Protein AF-A0A2N5FPM3-F1 (afdb_monomer_lite)

Radius of gyration: 22.74 Å; chains: 1; bounding box: 46×31×77 Å

pLDDT: mean 90.08, std 11.07, range [39.19, 97.62]

Secondary structure (DSSP, 8-state):
--------EEEEEEEEEHHHHHHHHHHSTT--HHHHHHHHHHHHHHS--PPP-PPPPSS-HHHHHHHTPEEEEEEEEEHHHHHHHHHH-TTS-HHHHHHHHHHHHHHHH-TT---GGG-HHHHHHHHS--HHHHHHHHHHHHHTSSSSPPHHHHHHH--TTSPPHHHHHHHHSSHHHHHHHHHHHHTT---

Foldseek 3Di:
DPPPPPQDWDKDKAKFFPVVVVVLPVQVPPDFLQRLLLQLVVLCVVPPDDQDDQDQFQFPNVVCCVRRVIDIDIGIYGPVSVVVQCVVCVPDDPNSSSNNSNQSSSCVRPVPDDDLVRPPVSRCVHGNDDPVLLLVLLVQLVVQDPDQGDLVSSVVRGDPRGGHQVSVCVVQVHPVSSSVVSVCVVVVPDD

Structure (mmCIF, N/CA/C/O backbone):
data_AF-A0A2N5FPM3-F1
#
_entry.id   AF-A0A2N5FPM3-F1
#
loop_
_atom_site.group_PDB
_atom_site.id
_atom_site.type_symbol
_atom_site.label_atom_id
_atom_site.label_alt_id
_atom_site.label_comp_id
_atom_site.label_asym_id
_atom_site.label_entity_id
_atom_site.label_seq_id
_atom_site.pdbx_PDB_ins_code
_atom_site.Cartn_x
_atom_site.Cartn_y
_atom_site.Cartn_z
_atom_site.occupancy
_atom_site.B_iso_or_equiv
_atom_site.auth_seq_id
_atom_site.auth_comp_id
_atom_site.auth_asym_id
_atom_site.auth_atom_id
_atom_site.pdbx_PDB_model_num
ATOM 1 N N . MET A 1 1 ? -18.487 -18.066 44.580 1.00 39.19 1 MET A N 1
ATOM 2 C CA . MET A 1 1 ? -17.670 -16.907 44.158 1.00 39.19 1 MET A CA 1
ATOM 3 C C . MET A 1 1 ? -17.345 -17.064 42.677 1.00 39.19 1 MET A C 1
ATOM 5 O O . MET A 1 1 ? -16.417 -17.785 42.336 1.00 39.19 1 MET A O 1
ATOM 9 N N . ARG A 1 2 ? -18.158 -16.485 41.785 1.00 40.69 2 ARG A N 1
ATOM 10 C CA . ARG A 1 2 ? -17.790 -16.370 40.367 1.00 40.69 2 ARG A CA 1
ATOM 11 C C . ARG A 1 2 ? -16.791 -15.221 40.299 1.00 40.69 2 ARG A C 1
ATOM 13 O O . ARG A 1 2 ? -17.125 -14.120 40.714 1.00 40.69 2 ARG A O 1
ATOM 20 N N . ARG A 1 3 ? -15.546 -15.496 39.908 1.00 42.22 3 ARG A N 1
ATOM 21 C CA . ARG A 1 3 ? -14.622 -14.416 39.558 1.00 42.22 3 ARG A CA 1
ATOM 22 C C . ARG A 1 3 ? -15.195 -13.802 38.293 1.00 42.22 3 ARG A C 1
ATOM 24 O O . ARG A 1 3 ? -15.256 -14.490 37.278 1.00 42.22 3 ARG A O 1
ATOM 31 N N . ASP A 1 4 ? -15.645 -12.559 38.382 1.00 45.31 4 ASP A N 1
ATOM 32 C CA . ASP A 1 4 ? -15.836 -11.729 37.207 1.00 45.31 4 ASP A CA 1
ATOM 33 C C . ASP A 1 4 ? -14.499 -11.748 36.470 1.00 45.31 4 ASP A C 1
ATOM 35 O O . ASP A 1 4 ? -13.503 -11.190 36.943 1.00 45.31 4 ASP A O 1
ATOM 39 N N . ILE A 1 5 ? -14.441 -12.483 35.358 1.00 50.22 5 ILE A N 1
ATOM 40 C CA . ILE A 1 5 ? -13.388 -12.301 34.371 1.00 50.22 5 ILE A CA 1
ATOM 41 C C . ILE A 1 5 ? -13.627 -10.875 33.902 1.00 50.22 5 ILE A C 1
ATOM 43 O O . ILE A 1 5 ? -14.490 -10.617 33.067 1.00 50.22 5 ILE A O 1
ATOM 47 N N . LYS A 1 6 ? -12.959 -9.922 34.563 1.00 48.66 6 LYS A N 1
ATOM 48 C CA . LYS A 1 6 ? -12.910 -8.534 34.127 1.00 48.66 6 LYS A CA 1
ATOM 49 C C . LYS A 1 6 ? -12.653 -8.590 32.629 1.00 48.66 6 LYS A C 1
ATOM 51 O O . LYS A 1 6 ? -11.789 -9.354 32.208 1.00 48.66 6 LYS A O 1
ATOM 56 N N . ASN A 1 7 ? -13.392 -7.811 31.850 1.00 59.38 7 ASN A N 1
ATOM 57 C CA . ASN A 1 7 ? -13.031 -7.513 30.471 1.00 59.38 7 ASN A CA 1
ATOM 58 C C . ASN A 1 7 ? -11.606 -6.948 30.490 1.00 59.38 7 ASN A C 1
ATOM 60 O O . ASN A 1 7 ? -11.410 -5.751 30.697 1.00 59.38 7 ASN A O 1
ATOM 64 N N . VAL A 1 8 ? -10.604 -7.824 30.397 1.00 81.19 8 VAL A N 1
ATOM 65 C CA . VAL A 1 8 ? -9.203 -7.434 30.402 1.00 81.19 8 VAL A CA 1
ATOM 66 C C . VAL A 1 8 ? -8.978 -6.803 29.043 1.00 81.19 8 VAL A C 1
ATOM 68 O O . VAL A 1 8 ? -9.026 -7.465 28.005 1.00 81.19 8 VAL A O 1
ATOM 71 N N . SER A 1 9 ? -8.816 -5.486 29.054 1.00 82.69 9 SER A N 1
ATOM 72 C CA . SER A 1 9 ? -8.395 -4.738 27.885 1.00 82.69 9 SER A CA 1
ATOM 73 C C . SER A 1 9 ? -6.879 -4.667 27.859 1.00 82.69 9 SER A C 1
ATOM 75 O O . SER A 1 9 ? -6.265 -4.361 28.883 1.00 82.69 9 SER A O 1
ATOM 77 N N . LEU A 1 10 ? -6.292 -4.885 26.692 1.00 90.06 10 LEU A N 1
ATOM 78 C CA . LEU A 1 10 ? -4.873 -4.703 26.458 1.00 90.06 10 LEU A CA 1
ATOM 79 C C . LEU A 1 10 ? -4.646 -3.433 25.639 1.00 90.06 10 LEU A C 1
ATOM 81 O O . LEU A 1 10 ? -5.443 -3.092 24.763 1.00 90.06 10 LEU A O 1
ATOM 85 N N . GLN A 1 11 ? -3.567 -2.721 25.951 1.00 92.44 11 GLN A N 1
ATOM 86 C CA . GLN A 1 11 ? -3.164 -1.537 25.207 1.00 92.44 11 GLN A CA 1
ATOM 87 C C . GLN A 1 11 ? -2.327 -1.970 24.004 1.00 92.44 11 GLN A C 1
ATOM 89 O O . GLN A 1 11 ? -1.266 -2.567 24.169 1.00 92.44 11 GLN A O 1
ATOM 94 N N . GLN A 1 12 ? -2.816 -1.680 22.805 1.00 92.94 12 GLN A N 1
ATOM 95 C CA . GLN A 1 12 ? -2.172 -2.022 21.543 1.00 92.94 12 GLN A CA 1
ATOM 96 C C . GLN A 1 12 ? -1.543 -0.777 20.914 1.00 92.94 12 GLN A C 1
ATOM 98 O O . GLN A 1 12 ? -2.196 0.274 20.885 1.00 92.94 12 GLN A O 1
ATOM 103 N N . PRO A 1 13 ? -0.293 -0.855 20.422 1.00 94.50 13 PRO A N 1
ATOM 104 C CA . PRO A 1 13 ? 0.289 0.215 19.628 1.00 94.50 13 PRO A CA 1
ATOM 105 C C . PRO A 1 13 ? -0.452 0.339 18.291 1.00 94.50 13 PRO A C 1
ATOM 107 O O . PRO A 1 13 ? -0.893 -0.654 17.718 1.00 94.50 13 PRO A O 1
ATOM 110 N N . LEU A 1 14 ? -0.570 1.566 17.791 1.00 93.94 14 LEU A N 1
ATOM 111 C CA . LEU A 1 14 ? -1.189 1.863 16.505 1.00 93.94 14 LEU A CA 1
ATOM 112 C C . LEU A 1 14 ? -0.373 2.908 15.749 1.00 93.94 14 LEU A C 1
ATOM 114 O O . LEU A 1 14 ? -0.124 4.007 16.251 1.00 93.94 14 LEU A O 1
ATOM 118 N N . ASN A 1 15 ? -0.016 2.561 14.519 1.00 94.19 15 ASN A N 1
ATOM 119 C CA . ASN A 1 15 ? 0.598 3.425 13.526 1.00 94.19 15 ASN A CA 1
ATOM 120 C C . ASN A 1 15 ? -0.461 3.764 12.479 1.00 94.19 15 ASN A C 1
ATOM 122 O O . ASN A 1 15 ? -0.872 2.906 11.700 1.00 94.19 15 ASN A O 1
ATOM 126 N N . ILE A 1 16 ? -0.906 5.015 12.466 1.00 93.06 16 ILE A N 1
ATOM 127 C CA . ILE A 1 16 ? -2.006 5.477 11.614 1.00 93.06 16 ILE A CA 1
ATOM 128 C C . ILE A 1 16 ? -1.580 6.749 10.871 1.00 93.06 16 ILE A C 1
ATOM 130 O O . ILE A 1 16 ? -0.941 7.602 11.490 1.00 93.06 16 ILE A O 1
ATOM 134 N N . PRO A 1 17 ? -1.887 6.932 9.572 1.00 94.06 17 PRO A N 1
ATOM 135 C CA . PRO A 1 17 ? -1.638 8.211 8.908 1.00 94.06 17 PRO A CA 1
ATOM 136 C C . PRO A 1 17 ? -2.286 9.367 9.686 1.00 94.06 17 PRO A C 1
ATOM 138 O O . PRO A 1 17 ? -3.458 9.277 10.048 1.00 94.06 17 PRO A O 1
ATOM 141 N N . ILE A 1 18 ? -1.541 10.448 9.957 1.00 94.38 18 ILE A N 1
ATOM 142 C CA . ILE A 1 18 ? -2.026 11.592 10.760 1.00 94.38 18 ILE A CA 1
ATOM 143 C C . ILE A 1 18 ? -3.336 12.138 10.187 1.00 94.38 18 ILE A C 1
ATOM 145 O O . ILE A 1 18 ? -4.310 12.301 10.918 1.00 94.38 18 ILE A O 1
ATOM 149 N N . SER A 1 19 ? -3.370 12.358 8.876 1.00 93.00 19 SER A N 1
ATOM 150 C CA . SER A 1 19 ? -4.541 12.846 8.151 1.00 93.00 19 SER A CA 1
ATOM 151 C C . SER A 1 19 ? -5.738 11.897 8.280 1.00 93.00 19 SER A C 1
ATOM 153 O O . SER A 1 19 ? -6.857 12.354 8.496 1.00 93.00 19 SER A O 1
ATOM 155 N N . PHE A 1 20 ? -5.518 10.578 8.273 1.00 95.12 20 PHE A N 1
ATOM 156 C CA . PHE A 1 20 ? -6.596 9.611 8.494 1.00 95.12 20 PHE A CA 1
ATOM 157 C C . PHE A 1 20 ? -7.094 9.659 9.940 1.00 95.12 20 PHE A C 1
ATOM 159 O O . PHE A 1 20 ? -8.296 9.637 10.189 1.00 95.12 20 PHE A O 1
ATOM 166 N N . TYR A 1 21 ? -6.183 9.775 10.907 1.00 94.25 21 TYR A N 1
ATOM 167 C CA . TYR A 1 21 ? -6.539 9.890 12.317 1.00 94.25 21 TYR A CA 1
ATOM 168 C C . TYR A 1 21 ? -7.366 11.148 12.619 1.00 94.25 21 TYR A C 1
ATOM 170 O O . TYR A 1 21 ? -8.267 11.114 13.461 1.00 94.25 21 TYR A O 1
ATOM 178 N N . GLU A 1 22 ? -7.084 12.255 11.934 1.00 92.62 22 GLU A N 1
ATOM 179 C CA . GLU A 1 22 ? -7.862 13.489 12.029 1.00 92.62 22 GLU A CA 1
ATOM 180 C C . GLU A 1 22 ? -9.277 13.322 11.468 1.00 92.62 22 GLU A C 1
ATOM 182 O O . GLU A 1 22 ? -10.233 13.717 12.136 1.00 92.62 22 GLU A O 1
ATOM 187 N N . GLU A 1 23 ? -9.434 12.681 10.307 1.00 93.50 23 GLU A N 1
ATOM 188 C CA . GLU A 1 23 ? -10.756 12.348 9.755 1.00 93.50 23 GLU A CA 1
ATOM 189 C C . GLU A 1 23 ? -11.527 11.385 10.669 1.00 93.50 23 GLU A C 1
ATOM 191 O O . GLU A 1 23 ? -12.680 11.634 11.027 1.00 93.50 23 GLU A O 1
ATOM 196 N N . LEU A 1 24 ? -10.860 10.340 11.165 1.00 92.81 24 LEU A N 1
ATOM 197 C CA . LEU A 1 24 ? -11.433 9.385 12.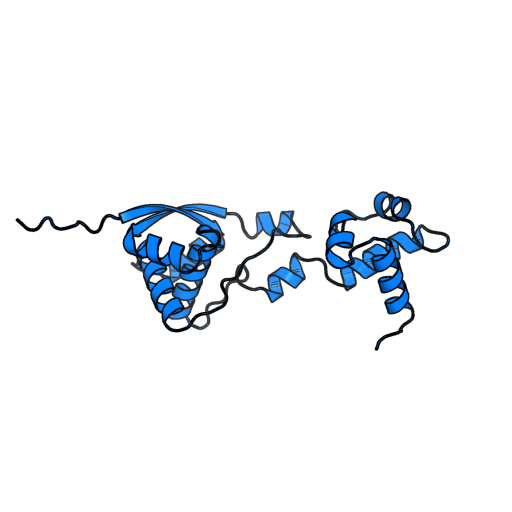112 1.00 92.81 24 LEU A CA 1
ATOM 198 C C . LEU A 1 24 ? -11.936 10.079 13.386 1.00 92.81 24 LEU A C 1
ATOM 200 O O . LEU A 1 24 ? -12.998 9.733 13.901 1.00 92.81 24 LEU A O 1
ATOM 204 N N . LYS A 1 25 ? -11.207 11.075 13.909 1.00 90.69 25 LYS A N 1
ATOM 205 C CA . LYS A 1 25 ? -11.649 11.869 15.068 1.00 90.69 25 LYS A CA 1
ATOM 206 C C . LYS A 1 25 ? -12.933 12.650 14.800 1.00 90.69 25 LYS A C 1
ATOM 208 O O . LYS A 1 25 ? -13.730 12.785 15.725 1.00 90.69 25 LYS A O 1
ATOM 213 N N . LYS A 1 26 ? -13.119 13.165 13.582 1.00 90.75 26 LYS A N 1
ATOM 214 C CA . LYS A 1 26 ? -14.329 13.907 13.196 1.00 90.75 26 LYS A CA 1
ATOM 215 C C . LYS A 1 26 ? -15.535 12.972 13.116 1.00 90.75 26 LYS A C 1
ATOM 217 O O . LYS A 1 26 ? -16.593 13.311 13.635 1.00 90.75 26 LYS A O 1
ATOM 222 N N . LEU A 1 27 ? -15.355 11.788 12.527 1.00 88.69 27 LEU A N 1
ATOM 223 C CA . LEU A 1 27 ? -16.442 10.836 12.282 1.00 88.69 27 LEU A CA 1
ATOM 224 C C . LEU A 1 27 ? -16.848 10.040 13.523 1.00 88.69 27 LEU A C 1
ATOM 226 O O . LEU A 1 27 ? -18.034 9.851 13.772 1.00 88.69 27 LEU A O 1
ATOM 230 N N . LYS A 1 28 ? -15.890 9.592 14.344 1.00 81.81 28 LYS A N 1
ATOM 231 C CA . LYS A 1 28 ? -16.186 8.641 15.430 1.00 81.81 28 LYS A CA 1
ATOM 232 C C . LYS A 1 28 ? -17.014 9.212 16.588 1.00 81.81 28 LYS A C 1
ATOM 234 O O . LYS A 1 28 ? -17.435 8.456 17.464 1.00 81.81 28 LYS A O 1
ATOM 239 N N . GLY A 1 29 ? -17.178 10.533 16.664 1.00 78.31 29 GLY A N 1
ATOM 240 C CA . GLY A 1 29 ? -17.857 11.197 17.774 1.00 78.31 29 GLY A CA 1
ATOM 241 C C . GLY A 1 29 ? -17.262 10.819 19.140 1.00 78.31 29 GLY A C 1
ATOM 242 O O . GLY A 1 29 ? -16.083 11.054 19.405 1.00 78.31 29 GLY A O 1
ATOM 243 N N . LYS A 1 30 ? -18.090 10.234 20.020 1.00 73.56 30 LYS A N 1
ATOM 244 C CA . LYS A 1 30 ? -17.710 9.837 21.393 1.00 73.56 30 LYS A CA 1
ATOM 245 C C . LYS A 1 30 ? -17.071 8.444 21.495 1.00 73.56 30 LYS A C 1
ATOM 247 O O . LYS A 1 30 ? -16.632 8.076 22.585 1.00 73.56 30 LYS A O 1
ATOM 252 N N . ASN A 1 31 ? -17.000 7.678 20.406 1.00 83.62 31 ASN A N 1
ATOM 253 C CA . ASN A 1 31 ? -16.465 6.320 20.443 1.00 83.62 31 ASN A CA 1
ATOM 254 C C . ASN A 1 31 ? -14.941 6.307 20.649 1.00 83.62 31 ASN A C 1
ATOM 256 O O . ASN A 1 31 ? -14.181 7.128 20.115 1.00 83.62 31 ASN A O 1
ATOM 260 N N . THR A 1 32 ? -14.471 5.343 21.444 1.00 92.50 32 THR A N 1
ATOM 261 C CA . THR A 1 32 ? -13.035 5.084 21.604 1.00 92.50 32 THR A CA 1
ATOM 262 C C . THR A 1 32 ? -12.490 4.385 20.357 1.00 92.50 32 THR A C 1
ATOM 264 O O . THR A 1 32 ? -13.241 3.787 19.592 1.00 92.50 32 THR A O 1
ATOM 267 N N . LEU A 1 33 ? -11.170 4.440 20.144 1.00 93.56 33 LEU A N 1
ATOM 268 C CA . LEU A 1 33 ? -10.545 3.709 19.032 1.00 93.56 33 LEU A CA 1
ATOM 269 C C . LEU A 1 33 ? -10.792 2.198 19.138 1.00 93.56 33 LEU A C 1
ATOM 271 O O . LEU A 1 33 ? -11.113 1.573 18.141 1.00 93.56 33 LEU A O 1
ATOM 275 N N . GLY A 1 34 ? -10.712 1.627 20.343 1.00 94.88 34 GLY A N 1
ATOM 276 C CA . GLY A 1 34 ? -10.993 0.206 20.548 1.00 94.88 34 GLY A CA 1
ATOM 277 C C . GLY A 1 34 ? -12.431 -0.182 20.219 1.00 94.88 34 GLY A C 1
ATOM 278 O O . GLY A 1 34 ? -12.641 -1.217 19.598 1.00 94.88 34 GLY A O 1
ATOM 279 N N . ALA A 1 35 ? -13.410 0.657 20.573 1.00 94.00 35 ALA A N 1
ATOM 280 C CA . ALA A 1 35 ? -14.803 0.427 20.193 1.00 94.00 35 ALA A CA 1
ATOM 281 C C . ALA A 1 35 ? -14.983 0.479 18.667 1.00 94.00 35 ALA A C 1
ATOM 283 O O . ALA A 1 35 ? -15.560 -0.438 18.096 1.00 94.00 35 ALA A O 1
ATOM 284 N N . ALA A 1 36 ? -14.401 1.486 18.007 1.00 95.50 36 ALA A N 1
ATOM 285 C CA . ALA A 1 36 ? -14.434 1.614 16.550 1.00 95.50 36 ALA A CA 1
ATOM 286 C C . ALA A 1 36 ? -13.804 0.405 15.833 1.00 95.50 36 ALA A C 1
ATOM 288 O O . ALA A 1 36 ? -14.349 -0.074 14.845 1.00 95.50 36 ALA A O 1
ATOM 289 N N . VAL A 1 37 ? -12.692 -0.135 16.349 1.00 96.56 37 VAL A N 1
ATOM 290 C CA . VAL A 1 37 ? -12.080 -1.366 15.817 1.00 96.56 37 VAL A CA 1
ATOM 291 C C . VAL A 1 37 ? -13.027 -2.557 15.940 1.00 96.56 37 VAL A C 1
ATOM 293 O O . VAL A 1 37 ? -13.179 -3.311 14.984 1.00 96.56 37 VAL A O 1
ATOM 296 N N . VAL A 1 38 ? -13.665 -2.739 17.100 1.00 96.31 38 VAL A N 1
ATOM 297 C CA . VAL A 1 38 ? -14.600 -3.853 17.326 1.00 96.31 38 VAL A CA 1
ATOM 298 C C . VAL A 1 38 ? -15.824 -3.734 16.419 1.00 96.31 38 VAL A C 1
ATOM 300 O O . VAL A 1 38 ? -16.257 -4.727 15.844 1.00 96.31 38 VAL A O 1
ATOM 303 N N . GLU A 1 39 ? -16.362 -2.530 16.236 1.00 95.69 39 GLU A N 1
ATOM 304 C CA . GLU A 1 39 ? -17.448 -2.300 15.281 1.00 95.69 39 GLU A CA 1
ATOM 305 C C . GLU A 1 39 ? -17.004 -2.599 13.841 1.00 95.69 39 GLU A C 1
ATOM 307 O O . GLU A 1 39 ? -17.699 -3.320 13.126 1.00 95.69 39 GLU A O 1
ATOM 312 N N . GLY A 1 40 ? -15.811 -2.145 13.444 1.00 96.62 40 GLY A N 1
ATOM 313 C CA . GLY A 1 40 ? -15.189 -2.497 12.165 1.00 96.62 40 GLY A CA 1
ATOM 314 C C . GLY A 1 40 ? -15.053 -4.008 11.959 1.00 96.62 40 GLY A C 1
ATOM 315 O O . GLY A 1 40 ? -15.363 -4.521 10.885 1.00 96.62 40 GLY A O 1
ATOM 316 N N . LEU A 1 41 ? -14.654 -4.743 13.001 1.00 97.44 41 LEU A N 1
ATOM 317 C CA . LEU A 1 41 ? -14.557 -6.204 12.984 1.00 97.44 41 LEU A CA 1
ATOM 318 C C . LEU A 1 41 ? -15.922 -6.868 12.767 1.00 97.44 41 LEU A C 1
ATOM 320 O O . LEU A 1 41 ? -16.044 -7.784 11.955 1.00 97.44 41 LEU A O 1
ATOM 324 N N . LEU A 1 42 ? -16.960 -6.409 13.468 1.00 96.62 42 LEU A N 1
ATOM 325 C CA . LEU A 1 42 ? -18.320 -6.931 13.304 1.00 96.62 42 LEU A CA 1
ATOM 326 C C . LEU A 1 42 ? -18.854 -6.689 11.886 1.00 96.62 42 LEU A C 1
ATOM 328 O O . LEU A 1 42 ? -19.492 -7.573 11.307 1.00 96.62 42 LEU A O 1
ATOM 332 N N . LEU A 1 43 ? -18.560 -5.520 11.313 1.00 96.25 43 LEU A N 1
ATOM 333 C CA . LEU A 1 43 ? -18.905 -5.183 9.933 1.00 96.25 43 LEU A CA 1
ATOM 334 C C . LEU A 1 43 ? -18.182 -6.096 8.942 1.00 96.25 43 LEU A C 1
ATOM 336 O O . LEU A 1 43 ? -18.836 -6.689 8.086 1.00 96.25 43 LEU A O 1
ATOM 340 N N . TYR A 1 44 ? -16.870 -6.283 9.111 1.00 97.00 44 TYR A N 1
ATOM 341 C CA . TYR A 1 44 ? -16.083 -7.204 8.292 1.00 97.00 44 TYR A CA 1
ATOM 342 C C . TYR A 1 44 ? -16.656 -8.624 8.328 1.00 97.00 44 TYR A C 1
ATOM 344 O O . TYR A 1 44 ? -16.853 -9.245 7.290 1.00 97.00 44 TYR A O 1
ATOM 352 N N . LYS A 1 45 ? -16.988 -9.141 9.516 1.00 96.25 45 LYS A N 1
ATOM 353 C CA . LYS A 1 45 ? -17.579 -10.481 9.654 1.00 96.25 45 LYS A CA 1
ATOM 354 C C . LYS A 1 45 ? -18.942 -10.608 8.972 1.00 96.25 45 LYS A C 1
ATOM 356 O O . LYS A 1 45 ? -19.302 -11.701 8.545 1.00 96.25 45 LYS A O 1
ATOM 361 N N . SER A 1 46 ? -19.699 -9.516 8.902 1.00 94.88 46 SER A N 1
ATOM 362 C CA . SER A 1 46 ? -21.026 -9.491 8.278 1.00 94.88 46 SER A CA 1
ATOM 363 C C . SER A 1 46 ? -20.946 -9.389 6.753 1.00 94.88 46 SER A C 1
ATOM 365 O O 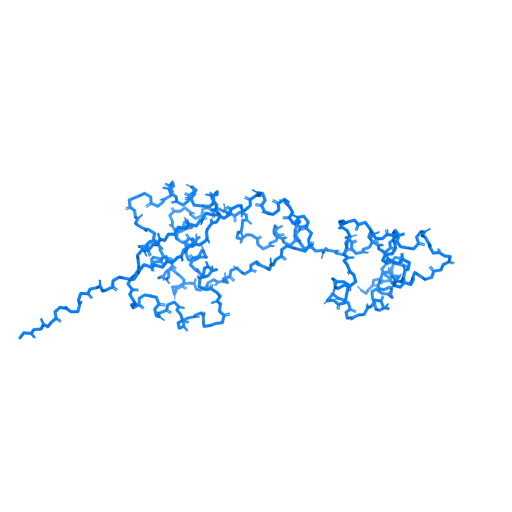. SER A 1 46 ? -21.783 -9.960 6.059 1.00 94.88 46 SER A O 1
ATOM 367 N N . ASN A 1 47 ? -19.945 -8.679 6.231 1.00 93.50 47 ASN A N 1
ATOM 368 C CA . ASN A 1 47 ? -19.678 -8.553 4.803 1.00 93.50 47 ASN A CA 1
ATOM 369 C C . ASN A 1 47 ? -18.162 -8.445 4.558 1.00 93.50 47 ASN A C 1
ATOM 371 O O . ASN A 1 47 ? -17.625 -7.332 4.559 1.00 93.50 47 ASN A O 1
ATOM 375 N N . PRO A 1 48 ? -17.462 -9.580 4.376 1.00 91.69 48 PRO A N 1
ATOM 376 C CA . PRO A 1 48 ? -16.016 -9.579 4.213 1.00 91.69 48 PRO A CA 1
ATOM 377 C C . PRO A 1 48 ? -15.593 -8.787 2.978 1.00 91.69 48 PRO A C 1
ATOM 379 O O . PRO A 1 48 ? -16.014 -9.075 1.858 1.00 91.69 48 PRO A O 1
ATOM 382 N N . VAL A 1 49 ? -14.726 -7.802 3.190 1.00 89.19 49 VAL A N 1
ATOM 383 C CA . VAL A 1 49 ? -14.076 -7.041 2.119 1.00 89.19 49 VAL A CA 1
ATOM 384 C C . VAL A 1 49 ? -12.600 -7.395 2.055 1.00 89.19 49 VAL A C 1
ATOM 386 O O . VAL A 1 49 ? -12.031 -7.935 2.999 1.00 89.19 49 VAL A O 1
ATOM 389 N N . LYS A 1 50 ? -11.941 -7.065 0.951 1.00 89.00 50 LYS A N 1
ATOM 390 C CA . LYS A 1 50 ? -10.491 -7.204 0.879 1.00 89.00 50 LYS A CA 1
ATOM 391 C C . LYS A 1 50 ? -9.830 -6.224 1.860 1.00 89.00 50 LYS A C 1
ATOM 393 O O . LYS A 1 50 ? -10.143 -5.039 1.847 1.00 89.00 50 LYS A O 1
ATOM 398 N N . ILE A 1 51 ? -8.919 -6.722 2.697 1.00 90.12 51 ILE A N 1
ATOM 399 C CA . ILE A 1 51 ? -8.037 -5.873 3.506 1.00 90.12 51 ILE A CA 1
ATOM 400 C C . ILE A 1 51 ? -6.955 -5.325 2.584 1.00 90.12 51 ILE A C 1
ATOM 402 O O . ILE A 1 51 ? -6.188 -6.089 1.990 1.00 90.12 51 ILE A O 1
ATOM 406 N N . GLU A 1 52 ? -6.902 -4.005 2.447 1.00 85.38 52 GLU A N 1
ATOM 407 C CA . GLU A 1 52 ? -5.926 -3.370 1.578 1.00 85.38 52 GLU A CA 1
ATOM 408 C C . GLU A 1 52 ? -4.555 -3.363 2.251 1.00 85.38 52 GLU A C 1
ATOM 410 O O . GLU A 1 52 ? -4.340 -2.762 3.309 1.00 85.38 52 GLU A O 1
ATOM 415 N N . MET A 1 53 ? -3.624 -4.071 1.615 1.00 80.88 53 MET A N 1
ATOM 416 C CA . MET A 1 53 ? -2.210 -4.060 1.945 1.00 80.88 53 MET A CA 1
ATOM 417 C C . MET A 1 53 ? -1.495 -3.181 0.934 1.00 80.88 53 MET A C 1
ATOM 419 O O . MET A 1 53 ? -1.417 -3.517 -0.251 1.00 80.88 53 MET A O 1
ATOM 423 N N . PHE A 1 54 ? -0.924 -2.080 1.403 1.00 72.06 54 PHE A N 1
ATOM 424 C CA . PHE A 1 54 ? -0.095 -1.250 0.547 1.00 72.06 54 PHE A CA 1
ATOM 425 C C . PHE A 1 54 ? 1.355 -1.708 0.663 1.00 72.06 54 PHE A C 1
ATOM 427 O O . PHE A 1 54 ? 1.934 -1.631 1.751 1.00 72.06 54 PHE A O 1
ATOM 434 N N . PRO A 1 55 ? 1.963 -2.208 -0.428 1.00 65.75 55 PRO A N 1
ATOM 435 C CA . PRO A 1 55 ? 3.394 -2.454 -0.436 1.00 65.75 55 PRO A CA 1
ATOM 436 C C . PRO A 1 55 ? 4.144 -1.129 -0.236 1.00 65.75 55 PRO A C 1
ATOM 438 O O . PRO A 1 55 ? 3.587 -0.043 -0.386 1.00 65.75 55 PRO A O 1
ATOM 441 N N . ALA A 1 56 ? 5.432 -1.191 0.096 1.00 82.62 56 ALA A N 1
ATOM 442 C CA . ALA A 1 56 ? 6.250 0.019 0.128 1.00 82.62 56 ALA A CA 1
ATOM 443 C C . ALA A 1 56 ? 6.227 0.720 -1.252 1.00 82.62 56 ALA A C 1
ATOM 445 O O . ALA A 1 56 ? 6.312 0.026 -2.270 1.00 82.62 56 ALA A O 1
ATOM 446 N N . PRO A 1 57 ? 6.155 2.066 -1.309 1.00 89.06 57 PRO A N 1
ATOM 447 C CA . PRO A 1 57 ? 6.125 2.802 -2.573 1.00 89.06 57 PRO A CA 1
ATOM 448 C C . PRO A 1 57 ? 7.372 2.488 -3.412 1.00 89.06 57 PRO A C 1
ATOM 450 O O . PRO A 1 57 ? 8.501 2.534 -2.909 1.00 89.06 57 PRO A O 1
ATOM 453 N N . GLU A 1 58 ? 7.186 2.186 -4.696 1.00 89.69 58 GLU A N 1
ATOM 454 C CA . GLU A 1 58 ? 8.280 1.916 -5.635 1.00 89.69 58 GLU A CA 1
ATOM 455 C C . GLU A 1 58 ? 8.848 3.219 -6.218 1.00 89.69 58 GLU A C 1
ATOM 457 O O . GLU A 1 58 ? 10.074 3.371 -6.282 1.00 89.69 58 GLU A O 1
ATOM 462 N N . LYS A 1 59 ? 7.972 4.186 -6.526 1.00 89.25 59 LYS A N 1
ATOM 463 C CA . LYS A 1 59 ? 8.298 5.563 -6.934 1.00 89.25 59 LYS A CA 1
ATOM 464 C C . LYS A 1 59 ? 7.654 6.596 -6.006 1.00 89.25 59 LYS A C 1
ATOM 466 O O . LYS A 1 59 ? 6.879 6.249 -5.120 1.00 89.25 59 LYS A O 1
ATOM 471 N N . ASN A 1 60 ? 8.031 7.870 -6.154 1.00 89.12 60 ASN A N 1
ATOM 472 C CA . ASN A 1 60 ? 7.484 8.980 -5.357 1.00 89.12 60 ASN A CA 1
ATOM 473 C C . ASN A 1 60 ? 7.570 8.771 -3.827 1.00 89.12 60 ASN A C 1
ATOM 475 O O . ASN A 1 60 ? 6.700 9.190 -3.067 1.00 89.12 60 ASN A O 1
ATOM 479 N N . LYS A 1 61 ? 8.651 8.138 -3.349 1.00 89.19 61 LYS A N 1
ATOM 480 C CA . LYS A 1 61 ? 8.808 7.732 -1.938 1.00 89.19 61 LYS A CA 1
ATOM 481 C C . LYS A 1 61 ? 8.742 8.902 -0.955 1.00 89.19 61 LYS A C 1
ATOM 483 O O . LYS A 1 61 ? 8.139 8.773 0.106 1.00 89.19 61 LYS A O 1
ATOM 488 N N . GLU A 1 62 ? 9.351 10.036 -1.293 1.00 89.25 62 GLU A N 1
ATOM 489 C CA . GLU A 1 62 ? 9.325 11.228 -0.434 1.00 89.25 62 GLU A CA 1
ATOM 490 C C . GLU A 1 62 ? 7.938 11.878 -0.396 1.00 89.25 62 GLU A C 1
ATOM 492 O O . GLU A 1 62 ? 7.489 12.303 0.671 1.00 89.25 62 GLU A O 1
ATOM 497 N N . LEU A 1 63 ? 7.212 11.872 -1.520 1.00 90.62 63 LEU A N 1
ATOM 498 C CA . LEU A 1 63 ? 5.808 12.278 -1.547 1.00 90.62 63 LEU A CA 1
ATOM 499 C C . LEU A 1 63 ? 4.967 11.364 -0.650 1.00 90.62 63 LEU A C 1
ATOM 501 O O . LEU A 1 63 ? 4.226 11.871 0.186 1.00 90.62 63 LEU A O 1
ATOM 505 N N . TYR A 1 64 ? 5.132 10.041 -0.758 1.00 90.94 64 TYR A N 1
ATOM 506 C CA . TYR A 1 64 ? 4.432 9.076 0.094 1.00 90.94 64 TYR A CA 1
ATOM 507 C C . TYR A 1 64 ? 4.696 9.335 1.585 1.00 90.94 64 TYR A C 1
ATOM 509 O O . TYR A 1 64 ? 3.756 9.466 2.366 1.00 90.94 64 TYR A O 1
ATOM 517 N N . LYS A 1 65 ? 5.968 9.488 1.983 1.00 89.44 65 LYS A N 1
ATOM 518 C CA . LYS A 1 65 ? 6.357 9.788 3.374 1.00 89.44 65 LYS A CA 1
ATOM 519 C C . LYS A 1 65 ? 5.755 11.095 3.890 1.00 89.44 65 LYS A C 1
ATOM 521 O O . LYS A 1 65 ? 5.386 11.180 5.059 1.00 89.44 65 LYS A O 1
ATOM 526 N N . THR A 1 66 ? 5.688 12.112 3.034 1.00 90.12 66 THR A N 1
ATOM 527 C CA . THR A 1 66 ? 5.167 13.435 3.398 1.00 90.12 66 THR A CA 1
ATOM 528 C C . THR A 1 66 ? 3.646 13.407 3.519 1.00 90.12 66 THR A C 1
ATOM 530 O O . THR A 1 66 ? 3.097 13.923 4.490 1.00 90.12 66 THR A O 1
ATOM 533 N N . LYS A 1 67 ? 2.969 12.766 2.561 1.00 90.31 67 LYS A N 1
ATOM 534 C CA . LYS A 1 67 ? 1.508 12.665 2.495 1.00 90.31 67 LYS A CA 1
ATOM 535 C C . LYS A 1 67 ? 0.931 11.751 3.578 1.00 90.31 67 LYS A C 1
ATOM 537 O O . LYS A 1 67 ? -0.082 12.087 4.184 1.00 90.31 67 LYS A O 1
ATOM 542 N N . TYR A 1 68 ? 1.599 10.634 3.863 1.00 90.94 68 TYR A N 1
ATOM 543 C CA . TYR A 1 68 ? 1.162 9.622 4.829 1.00 90.94 68 TYR A CA 1
ATOM 544 C C . TYR A 1 68 ? 2.098 9.541 6.027 1.00 90.94 68 TYR A C 1
ATOM 546 O O . TYR A 1 68 ? 2.536 8.467 6.444 1.00 90.94 68 TYR A O 1
ATOM 554 N N . LYS A 1 69 ? 2.407 10.704 6.606 1.00 91.69 69 LYS A N 1
ATOM 555 C CA . LYS A 1 69 ? 3.168 10.772 7.850 1.00 91.69 69 LYS A CA 1
ATOM 556 C C . LYS A 1 69 ? 2.410 10.024 8.948 1.00 91.69 69 LYS A C 1
ATOM 558 O O . LYS A 1 69 ? 1.248 10.323 9.224 1.00 91.69 69 LYS A O 1
ATOM 563 N N . LEU A 1 70 ? 3.076 9.054 9.567 1.00 92.25 70 LEU A N 1
ATOM 564 C CA . LEU A 1 70 ? 2.466 8.197 10.578 1.00 92.25 70 LEU A CA 1
ATOM 565 C C . LEU A 1 70 ? 2.433 8.892 11.944 1.00 92.25 70 LEU A C 1
ATOM 567 O O . LEU A 1 70 ? 3.413 9.488 12.391 1.00 92.25 70 LEU A O 1
ATOM 571 N N . PHE A 1 71 ? 1.284 8.792 12.602 1.00 92.69 71 PHE A N 1
ATOM 572 C CA . PHE A 1 71 ? 1.076 9.109 14.003 1.00 92.69 71 PHE A CA 1
ATOM 573 C C . PHE A 1 71 ? 1.209 7.829 14.821 1.00 92.69 71 PHE A C 1
ATOM 575 O O . PHE A 1 71 ? 0.500 6.852 14.571 1.00 92.69 71 PHE A O 1
ATOM 582 N N . HIS A 1 72 ? 2.094 7.849 15.812 1.00 94.69 72 HIS A N 1
ATOM 583 C CA . HIS A 1 72 ? 2.252 6.751 16.757 1.00 94.69 72 HIS A CA 1
ATOM 584 C C . HIS A 1 72 ? 1.346 6.990 17.961 1.00 94.69 72 HIS A C 1
ATOM 586 O O . HIS A 1 72 ? 1.488 7.980 18.682 1.00 94.69 72 HIS A O 1
ATOM 592 N N . THR A 1 73 ? 0.398 6.087 18.177 1.00 93.81 73 THR A N 1
ATOM 593 C CA . THR A 1 73 ? -0.537 6.146 19.298 1.00 93.81 73 THR A CA 1
ATOM 594 C C . THR A 1 73 ? -0.807 4.754 19.853 1.00 93.81 73 THR A C 1
ATOM 596 O O . THR A 1 73 ? -0.124 3.789 19.518 1.00 93.81 73 THR A O 1
ATOM 599 N N . SER A 1 74 ? -1.776 4.646 20.753 1.00 94.19 74 SER A N 1
ATOM 600 C CA . SER A 1 74 ? -2.246 3.363 21.257 1.00 94.19 74 SER A CA 1
ATOM 601 C C . SER A 1 74 ? -3.739 3.407 21.538 1.00 94.19 74 SER A C 1
ATOM 603 O O . SER A 1 74 ? -4.333 4.477 21.694 1.00 94.19 74 SER A O 1
ATOM 605 N N . PHE A 1 75 ? -4.347 2.233 21.610 1.00 93.62 75 PHE A N 1
ATOM 606 C CA . PHE A 1 75 ? -5.743 2.076 21.981 1.00 93.62 75 PHE A CA 1
ATOM 607 C C . PHE A 1 75 ? -5.919 0.858 22.880 1.00 93.62 75 PHE A C 1
ATOM 609 O O . PHE A 1 75 ? -5.128 -0.079 22.831 1.00 93.62 75 PHE A O 1
ATOM 616 N N . SER A 1 76 ? -6.960 0.876 23.706 1.00 94.50 76 SER A N 1
ATOM 617 C CA . SER A 1 76 ? -7.329 -0.272 24.533 1.00 94.50 76 SER A CA 1
ATOM 618 C C . SER A 1 76 ? -8.383 -1.104 23.817 1.00 94.50 76 SER A C 1
ATOM 620 O O . SER A 1 76 ? -9.407 -0.561 23.405 1.00 94.50 76 SER A O 1
ATOM 622 N N . ILE A 1 77 ? -8.162 -2.411 23.708 1.00 94.50 77 ILE A N 1
ATOM 623 C CA . ILE A 1 77 ? -9.102 -3.373 23.118 1.00 94.50 77 ILE A CA 1
ATOM 624 C C . ILE A 1 77 ? -9.181 -4.627 23.986 1.00 94.50 77 ILE A C 1
ATOM 626 O O . ILE A 1 77 ? -8.217 -4.968 24.668 1.00 94.50 77 ILE A O 1
ATOM 630 N N . SER A 1 78 ? -10.337 -5.293 24.020 1.00 94.00 78 SER A N 1
ATOM 631 C CA . SER A 1 78 ? -10.469 -6.552 24.765 1.00 94.00 78 SER A CA 1
ATOM 632 C C . SER A 1 78 ? -9.545 -7.628 24.188 1.00 94.00 78 SER A C 1
ATOM 634 O O . SER A 1 78 ? -9.390 -7.702 22.969 1.00 94.00 78 SER A O 1
ATOM 636 N N . ILE A 1 79 ? -8.967 -8.468 25.052 1.00 93.44 79 ILE A N 1
ATOM 637 C CA . ILE A 1 79 ? -8.119 -9.589 24.614 1.00 93.44 79 ILE A CA 1
ATOM 638 C C . ILE A 1 79 ? -8.878 -10.495 23.640 1.00 93.44 79 ILE A C 1
ATOM 640 O O . ILE A 1 79 ? -8.352 -10.814 22.585 1.00 93.44 79 ILE A O 1
ATOM 644 N N . THR A 1 80 ? -10.139 -10.816 23.935 1.00 94.06 80 THR A N 1
ATOM 645 C CA . THR A 1 80 ? -10.970 -11.671 23.077 1.00 94.06 80 THR A CA 1
ATOM 646 C C . THR A 1 80 ? -11.125 -11.112 21.663 1.00 94.06 80 THR A C 1
ATOM 648 O O . THR A 1 80 ? -10.979 -11.851 20.698 1.00 94.06 80 THR A O 1
ATOM 651 N N . ALA A 1 81 ? -11.370 -9.806 21.522 1.00 94.56 81 ALA A N 1
ATOM 652 C CA . ALA A 1 81 ? -11.459 -9.191 20.198 1.00 94.56 81 ALA A CA 1
ATOM 653 C C . ALA A 1 81 ? -10.107 -9.200 19.469 1.00 94.56 81 ALA A C 1
ATOM 655 O O . ALA A 1 81 ? -10.069 -9.367 18.257 1.00 94.56 81 ALA A O 1
ATOM 656 N N . LEU A 1 82 ? -8.998 -9.032 20.193 1.00 94.56 82 LEU A N 1
ATOM 657 C CA . LEU A 1 82 ? -7.666 -9.086 19.597 1.00 94.56 82 LEU A CA 1
ATOM 658 C C . LEU A 1 82 ? -7.315 -10.496 19.102 1.00 94.56 82 LEU A C 1
ATOM 660 O O . LEU A 1 82 ? -6.833 -10.635 17.986 1.00 94.56 82 LEU A O 1
ATOM 664 N N . GLU A 1 83 ? -7.588 -11.525 19.905 1.00 94.88 83 GLU A N 1
ATOM 665 C CA . GLU A 1 83 ? -7.418 -12.931 19.517 1.00 94.88 83 GLU A CA 1
ATOM 666 C C . GLU A 1 83 ? -8.291 -13.279 18.310 1.00 94.88 83 GLU A C 1
ATOM 668 O O . GLU A 1 83 ? -7.876 -14.008 17.416 1.00 94.88 83 GLU A O 1
ATOM 673 N N . GLU A 1 84 ? -9.511 -12.750 18.254 1.00 96.44 84 GLU A N 1
ATOM 674 C CA . GLU A 1 84 ? -10.393 -12.948 17.110 1.00 96.44 84 GLU A CA 1
ATOM 675 C C . GLU A 1 84 ? -9.840 -12.307 15.831 1.00 96.44 84 GLU A C 1
ATOM 677 O O . GLU A 1 84 ? -9.880 -12.932 14.771 1.00 96.44 84 GLU A O 1
ATOM 682 N N . ILE A 1 85 ? -9.283 -11.097 15.928 1.00 96.31 85 ILE A N 1
ATOM 683 C CA . ILE A 1 85 ? -8.608 -10.439 14.803 1.00 96.31 85 ILE A CA 1
ATOM 684 C C . ILE A 1 85 ? -7.411 -11.277 14.342 1.00 96.31 85 ILE A C 1
ATOM 686 O O . ILE A 1 85 ? -7.289 -11.551 13.152 1.00 96.31 85 ILE A O 1
ATOM 690 N N . ASP A 1 86 ? -6.566 -11.723 15.271 1.00 95.25 86 ASP A N 1
ATOM 691 C CA . ASP A 1 86 ? -5.376 -12.526 14.966 1.00 95.25 86 ASP A CA 1
ATOM 692 C C . ASP A 1 86 ? -5.741 -13.842 14.252 1.00 95.25 86 ASP A C 1
ATOM 694 O O . ASP A 1 86 ? -5.152 -14.195 13.234 1.00 95.25 86 ASP A O 1
ATOM 698 N N . ASN A 1 87 ? -6.803 -14.516 14.705 1.00 96.50 87 ASN A N 1
ATOM 699 C CA . ASN A 1 87 ? -7.297 -15.749 14.085 1.00 96.50 87 ASN A CA 1
ATOM 700 C C . ASN A 1 87 ? -7.892 -15.543 12.683 1.00 96.50 87 ASN A C 1
ATOM 702 O O . ASN A 1 87 ? -7.817 -16.444 11.847 1.00 96.50 87 ASN A O 1
ATOM 706 N N . LEU A 1 88 ? -8.527 -14.397 12.424 1.00 96.62 88 LEU A N 1
ATOM 707 C CA . LEU A 1 88 ? -9.112 -14.092 11.114 1.00 96.62 88 LEU A CA 1
ATOM 708 C C . LEU A 1 88 ? -8.063 -13.655 10.089 1.00 96.62 88 LEU A C 1
ATOM 710 O O . LEU A 1 88 ? -8.280 -13.832 8.889 1.00 96.62 88 LEU A O 1
ATOM 714 N N . PHE A 1 89 ? -6.946 -13.090 10.548 1.00 95.75 89 PHE A N 1
ATOM 715 C CA . PHE A 1 89 ? -5.915 -12.507 9.695 1.00 95.75 89 PHE A CA 1
ATOM 716 C C . PHE A 1 89 ? -4.496 -12.953 10.094 1.00 95.75 89 PHE A C 1
ATOM 718 O O . PHE A 1 89 ? -3.633 -12.098 10.300 1.00 95.75 89 PHE A O 1
ATOM 725 N N . PRO A 1 90 ? -4.219 -14.270 10.164 1.00 94.31 90 PRO A N 1
ATOM 726 C CA . PRO A 1 90 ? -2.971 -14.789 10.733 1.00 94.31 90 PRO A CA 1
ATOM 727 C C . PRO A 1 90 ? -1.717 -14.386 9.942 1.00 94.31 90 PRO A C 1
ATOM 729 O O . PRO A 1 90 ? -0.622 -14.327 10.495 1.00 94.31 90 PRO A O 1
ATOM 732 N N . ASP A 1 91 ? -1.873 -14.086 8.651 1.00 93.75 91 ASP A N 1
ATOM 733 C CA . ASP A 1 91 ? -0.768 -13.757 7.744 1.00 93.75 91 ASP A CA 1
ATOM 734 C C . ASP A 1 91 ? -0.586 -12.243 7.529 1.00 93.75 91 ASP A C 1
ATOM 736 O O . ASP A 1 91 ? 0.243 -11.822 6.717 1.00 93.75 91 ASP A O 1
ATOM 740 N N . LEU A 1 92 ? -1.372 -11.403 8.216 1.00 93.12 92 LEU A N 1
ATOM 741 C CA . LEU A 1 92 ? -1.366 -9.953 8.028 1.00 93.12 92 LEU A CA 1
ATOM 742 C C . LEU A 1 92 ? -0.793 -9.219 9.236 1.00 93.12 92 LEU A C 1
ATOM 744 O O . LEU A 1 92 ? -1.010 -9.577 10.389 1.00 93.12 92 LEU A O 1
ATOM 748 N N . GLU A 1 93 ? -0.103 -8.109 8.973 1.00 92.44 93 GLU A N 1
ATOM 749 C CA . GLU A 1 93 ? 0.363 -7.245 10.052 1.00 92.44 93 GLU A CA 1
ATOM 750 C C . GLU A 1 93 ? -0.830 -6.600 10.775 1.00 92.44 93 GLU A C 1
ATOM 752 O O . GLU A 1 93 ? -1.652 -5.919 10.155 1.00 92.44 93 GLU A O 1
ATOM 757 N N . MET A 1 94 ? -0.869 -6.733 12.104 1.00 92.44 94 MET A N 1
ATOM 758 C CA . MET A 1 94 ? -1.944 -6.209 12.952 1.00 92.44 94 MET A CA 1
ATOM 759 C C . MET A 1 94 ? -2.261 -4.728 12.677 1.00 92.44 94 MET A C 1
ATOM 761 O O . MET A 1 94 ? -3.425 -4.370 12.550 1.00 92.44 94 MET A O 1
ATOM 765 N N . ASN A 1 95 ? -1.260 -3.852 12.499 1.00 93.19 95 ASN A N 1
ATOM 766 C CA . ASN A 1 95 ? -1.505 -2.435 12.173 1.00 93.19 95 ASN A CA 1
ATOM 767 C C . ASN A 1 95 ? -2.291 -2.248 10.867 1.00 93.19 95 ASN A C 1
ATOM 769 O O . ASN A 1 95 ? -3.175 -1.392 10.796 1.00 93.19 95 ASN A O 1
ATOM 773 N N . THR A 1 96 ? -1.988 -3.052 9.847 1.00 93.75 96 THR A N 1
ATOM 774 C CA . THR A 1 96 ? -2.686 -3.012 8.556 1.00 93.75 96 THR A CA 1
ATOM 775 C C . THR A 1 96 ? -4.142 -3.417 8.735 1.00 93.75 96 THR A C 1
ATOM 777 O O . THR A 1 96 ? -5.041 -2.711 8.271 1.00 93.75 96 THR A O 1
ATOM 780 N N . VAL A 1 97 ? -4.384 -4.506 9.466 1.00 95.81 97 VAL A N 1
ATOM 781 C CA . VAL A 1 97 ? -5.737 -4.991 9.755 1.00 95.81 97 VAL A CA 1
ATOM 782 C C . VAL A 1 97 ? -6.524 -3.945 10.540 1.00 95.81 97 VAL A C 1
ATOM 784 O O . VAL A 1 97 ? -7.597 -3.533 10.110 1.00 95.81 97 VAL A O 1
ATOM 787 N N . ILE A 1 98 ? -5.967 -3.437 11.640 1.00 96.12 98 ILE A N 1
ATOM 788 C CA . ILE A 1 98 ? -6.621 -2.444 12.497 1.00 96.12 98 ILE A CA 1
ATOM 789 C C . ILE A 1 98 ? -6.980 -1.171 11.719 1.00 96.12 98 ILE A C 1
ATOM 791 O O . ILE A 1 98 ? -8.100 -0.679 11.852 1.00 96.12 98 ILE A O 1
ATOM 795 N N . ASN A 1 99 ? -6.083 -0.654 10.875 1.00 95.75 99 ASN A N 1
ATOM 796 C CA . ASN A 1 99 ? -6.372 0.522 10.048 1.00 95.75 99 ASN A CA 1
ATOM 797 C C . ASN A 1 99 ? -7.514 0.269 9.050 1.00 95.75 99 ASN A C 1
ATOM 799 O O . ASN A 1 99 ? -8.368 1.138 8.887 1.00 95.75 99 ASN A O 1
ATOM 803 N N . ASN A 1 100 ? -7.574 -0.914 8.431 1.00 96.69 100 ASN A N 1
ATOM 804 C CA . ASN A 1 100 ? -8.677 -1.287 7.541 1.00 96.69 100 ASN A CA 1
ATOM 805 C C . ASN A 1 100 ? -10.006 -1.449 8.302 1.00 96.69 100 ASN A C 1
ATOM 807 O O . ASN A 1 100 ? -11.042 -0.987 7.830 1.00 96.69 100 ASN A O 1
ATOM 811 N N . LEU A 1 101 ? -9.995 -2.030 9.506 1.00 97.00 101 LEU A N 1
ATOM 812 C CA . LEU A 1 101 ? -11.195 -2.122 10.350 1.00 97.00 101 LEU A CA 1
ATOM 813 C C . LEU A 1 101 ? -11.700 -0.733 10.772 1.00 97.00 101 LEU A C 1
ATOM 815 O O . LEU A 1 101 ? -12.902 -0.475 10.749 1.00 97.00 101 LEU A O 1
ATOM 819 N N . LEU A 1 102 ? -10.794 0.189 11.103 1.00 96.50 102 LEU A N 1
ATOM 820 C CA . LEU A 1 102 ? -11.146 1.586 11.366 1.00 96.50 102 LEU A CA 1
ATOM 821 C C . LEU A 1 102 ? -11.713 2.280 10.122 1.00 96.50 102 LEU A C 1
ATOM 823 O O . LEU A 1 102 ? -12.635 3.083 10.242 1.00 96.50 102 LEU A O 1
ATOM 827 N N . TYR A 1 103 ? -11.187 1.972 8.936 1.00 96.31 103 TYR A N 1
ATOM 828 C CA . TYR A 1 103 ? -11.711 2.498 7.678 1.00 96.31 103 TYR A CA 1
ATOM 829 C C . TYR A 1 103 ? -13.138 2.005 7.405 1.00 96.31 103 TYR A C 1
ATOM 831 O O . TYR A 1 103 ? -14.017 2.818 7.123 1.00 96.31 103 TYR A O 1
ATOM 839 N N . LEU A 1 104 ? -13.399 0.709 7.604 1.00 95.75 104 LEU A N 1
ATOM 840 C CA . LEU A 1 104 ? -14.743 0.127 7.526 1.00 95.75 104 LEU A CA 1
ATOM 841 C C . LEU A 1 104 ? -15.723 0.776 8.504 1.00 95.75 104 LEU A C 1
ATOM 843 O O . LEU A 1 104 ? -16.862 1.064 8.146 1.00 95.75 104 LEU A O 1
ATOM 847 N N . TYR A 1 105 ? -15.274 1.041 9.729 1.00 96.25 105 TYR A N 1
ATOM 848 C CA . TYR A 1 105 ? -16.066 1.777 10.707 1.00 96.25 105 TYR A CA 1
ATOM 849 C C . TYR A 1 105 ? -16.395 3.204 10.234 1.00 96.25 105 TYR A C 1
ATOM 851 O O . TYR A 1 105 ? -17.527 3.654 10.374 1.00 96.25 105 TYR A O 1
ATOM 859 N N . CYS A 1 106 ? -15.452 3.926 9.620 1.00 95.56 106 CYS A N 1
ATOM 860 C CA . CYS A 1 106 ? -15.767 5.233 9.037 1.00 95.56 106 CYS A CA 1
ATOM 861 C C . CYS A 1 106 ? -16.836 5.123 7.939 1.00 95.56 106 CYS A C 1
ATOM 863 O O . CYS A 1 106 ? -17.745 5.949 7.895 1.00 95.56 106 CYS A O 1
ATOM 865 N N . GLN A 1 107 ? -16.758 4.090 7.096 1.00 94.12 107 GLN A N 1
ATOM 866 C CA . GLN A 1 107 ? -17.731 3.848 6.028 1.00 94.12 107 GLN A CA 1
ATOM 867 C C . GLN A 1 107 ? -19.116 3.434 6.540 1.00 94.12 107 GLN A C 1
ATOM 869 O O . GLN A 1 107 ? -20.111 3.666 5.859 1.00 94.12 107 GLN A O 1
ATOM 874 N N . SER A 1 108 ? -19.219 2.839 7.732 1.00 93.69 108 SER A N 1
ATOM 875 C CA . SER A 1 108 ? -20.529 2.534 8.320 1.00 93.69 108 SER A CA 1
ATOM 876 C C . SER A 1 108 ? -21.240 3.776 8.854 1.00 93.69 108 SER A C 1
ATOM 878 O O . SER A 1 108 ? -22.469 3.819 8.859 1.00 93.69 108 SER A O 1
ATOM 880 N N . ILE A 1 109 ? -20.479 4.790 9.277 1.00 94.00 109 ILE A N 1
ATOM 881 C CA . ILE A 1 109 ? -21.009 6.089 9.710 1.00 94.00 109 ILE A CA 1
ATOM 882 C C . ILE A 1 109 ? -21.366 6.950 8.500 1.00 94.00 109 ILE A C 1
ATOM 884 O O . ILE A 1 109 ? -22.450 7.530 8.448 1.00 94.00 109 ILE A O 1
ATOM 888 N N . ASP A 1 110 ? -20.450 7.036 7.538 1.00 93.12 110 ASP A N 1
ATOM 889 C CA . ASP A 1 110 ? -20.626 7.762 6.288 1.00 93.12 110 ASP A CA 1
ATOM 890 C C . ASP A 1 110 ? -20.273 6.839 5.111 1.00 93.12 110 ASP A C 1
ATOM 892 O O . ASP A 1 110 ? -19.097 6.694 4.771 1.00 93.12 110 ASP A O 1
ATOM 896 N N . PRO A 1 111 ? -21.276 6.243 4.440 1.00 92.69 111 PRO A N 1
ATOM 897 C CA . PRO A 1 111 ? -21.053 5.361 3.293 1.00 92.69 111 PRO A CA 1
ATOM 898 C C . PRO A 1 111 ? -20.332 6.021 2.115 1.00 92.69 111 PRO A C 1
ATOM 900 O O . PRO A 1 111 ? -19.813 5.326 1.242 1.00 92.69 111 PRO A O 1
ATOM 903 N N . SER A 1 112 ? -20.307 7.356 2.058 1.00 94.06 112 SER A N 1
ATOM 904 C CA . SER A 1 112 ? -19.574 8.099 1.034 1.00 94.06 112 SER A CA 1
ATOM 905 C C . SER A 1 112 ? -18.110 8.350 1.403 1.00 94.06 112 SER A C 1
ATOM 907 O O . SER A 1 112 ? -17.347 8.825 0.556 1.00 94.06 112 SER A O 1
ATOM 909 N N . PHE A 1 113 ? -17.696 7.998 2.626 1.00 94.25 113 PHE A N 1
ATOM 910 C CA . PHE A 1 113 ? -16.342 8.209 3.110 1.00 94.25 113 PHE A CA 1
ATOM 911 C C . PHE A 1 113 ? -15.321 7.435 2.273 1.00 94.25 113 PHE A C 1
ATOM 913 O O . PHE A 1 113 ? -15.274 6.200 2.225 1.00 94.25 113 PHE A O 1
ATOM 920 N N . LYS A 1 114 ? -14.443 8.199 1.630 1.00 93.00 114 LYS A N 1
ATOM 921 C CA . LYS A 1 114 ? -13.305 7.699 0.867 1.00 93.00 114 LYS A CA 1
ATOM 922 C C . LYS A 1 114 ? -12.037 8.298 1.426 1.00 93.00 114 LYS A C 1
ATOM 924 O O . LYS A 1 114 ? -12.005 9.471 1.790 1.00 93.00 114 LYS A O 1
ATOM 929 N N . TYR A 1 115 ? -10.989 7.491 1.465 1.00 92.81 115 TYR A N 1
ATOM 930 C CA . TYR A 1 115 ? -9.698 7.944 1.934 1.00 92.81 115 TYR A CA 1
ATOM 931 C C . TYR A 1 115 ? -8.604 7.303 1.084 1.00 92.81 115 TYR A C 1
ATOM 933 O O . TYR A 1 115 ? -8.522 6.083 0.986 1.00 92.81 115 TYR A O 1
ATOM 941 N N . ASP A 1 116 ? -7.793 8.140 0.441 1.00 90.88 116 ASP A N 1
ATOM 942 C CA . ASP A 1 116 ? -6.883 7.730 -0.636 1.00 90.88 116 ASP A CA 1
ATOM 943 C C . ASP A 1 116 ? -5.781 6.753 -0.194 1.00 90.88 116 ASP A C 1
ATOM 945 O O . ASP A 1 116 ? -5.281 5.981 -1.003 1.00 90.88 116 ASP A O 1
ATOM 949 N N . TYR A 1 117 ? -5.444 6.725 1.097 1.00 90.94 117 TYR A N 1
ATOM 950 C CA . TYR A 1 117 ? -4.532 5.731 1.662 1.00 90.94 117 TYR A CA 1
ATOM 951 C C . TYR A 1 117 ? -5.071 4.307 1.564 1.00 90.94 117 TYR A C 1
ATOM 953 O O . TYR A 1 117 ? -4.266 3.394 1.612 1.00 90.94 117 TYR A O 1
ATOM 961 N N . PHE A 1 118 ? -6.390 4.119 1.444 1.00 92.00 118 PHE A N 1
ATOM 962 C CA . PHE A 1 118 ? -7.033 2.814 1.256 1.00 92.00 118 PHE A CA 1
ATOM 963 C C . PHE A 1 118 ? -7.464 2.577 -0.200 1.00 92.00 118 PHE A C 1
ATOM 965 O O . PHE A 1 118 ? -8.133 1.590 -0.489 1.00 92.00 118 PHE A O 1
ATOM 972 N N . ASP A 1 119 ? -7.077 3.452 -1.132 1.00 90.69 119 ASP A N 1
ATOM 973 C CA . ASP A 1 119 ? -7.412 3.332 -2.550 1.00 90.69 119 ASP A CA 1
ATOM 974 C C . ASP A 1 119 ? -6.268 2.644 -3.312 1.00 90.69 119 ASP A C 1
ATOM 976 O O . ASP A 1 119 ? -5.189 3.210 -3.526 1.00 90.69 119 ASP A O 1
ATOM 980 N N . ARG A 1 120 ? -6.507 1.391 -3.719 1.00 88.25 120 ARG A N 1
ATOM 981 C CA . ARG A 1 120 ? -5.530 0.591 -4.463 1.00 88.25 120 ARG A CA 1
ATOM 982 C C . ARG A 1 120 ? -5.176 1.222 -5.800 1.00 88.25 120 ARG A C 1
ATOM 984 O O . ARG A 1 120 ? -3.990 1.322 -6.103 1.00 88.25 120 ARG A O 1
ATOM 991 N N . ASP A 1 121 ? -6.163 1.660 -6.569 1.00 89.44 121 ASP A N 1
ATOM 992 C CA . ASP A 1 121 ? -5.941 2.196 -7.912 1.00 89.44 121 ASP A CA 1
ATOM 993 C C . ASP A 1 121 ? -5.129 3.492 -7.843 1.00 89.44 121 ASP A C 1
ATOM 995 O O . ASP A 1 121 ? -4.173 3.682 -8.603 1.00 89.44 121 ASP A O 1
ATOM 999 N N . TYR A 1 122 ? -5.454 4.354 -6.875 1.00 90.25 122 TYR A N 1
ATOM 1000 C CA . TYR A 1 122 ? -4.671 5.551 -6.593 1.00 90.25 122 TYR A CA 1
ATOM 1001 C C . TYR A 1 122 ? -3.228 5.198 -6.227 1.00 90.25 122 TYR A C 1
ATOM 1003 O O . TYR A 1 122 ? -2.290 5.757 -6.803 1.00 90.25 122 TYR A O 1
ATOM 1011 N N . PHE A 1 123 ? -3.038 4.241 -5.313 1.00 90.81 123 PHE A N 1
ATOM 1012 C CA . PHE A 1 123 ? -1.703 3.843 -4.888 1.00 90.81 123 PHE A CA 1
ATOM 1013 C C . PHE A 1 123 ? -0.867 3.307 -6.054 1.00 90.81 123 PHE A C 1
ATOM 1015 O O . PHE A 1 123 ? 0.283 3.711 -6.222 1.00 90.81 123 PHE A O 1
ATOM 1022 N N . GLN A 1 124 ? -1.437 2.427 -6.881 1.00 89.19 124 GLN A N 1
ATOM 1023 C CA . GLN A 1 124 ? -0.731 1.851 -8.025 1.00 89.19 124 GLN A CA 1
ATOM 1024 C C . GLN A 1 124 ? -0.321 2.920 -9.032 1.00 89.19 124 GLN A C 1
ATOM 1026 O O . GLN A 1 124 ? 0.807 2.916 -9.520 1.00 89.19 124 GLN A O 1
ATOM 1031 N N . LYS A 1 125 ? -1.213 3.870 -9.313 1.00 88.25 125 LYS A N 1
ATOM 1032 C CA . LYS A 1 125 ? -0.934 4.951 -10.255 1.00 88.25 125 LYS A CA 1
ATOM 1033 C C . LYS A 1 125 ? 0.185 5.875 -9.769 1.00 88.25 125 LYS A C 1
ATOM 1035 O O . LYS A 1 125 ? 1.061 6.245 -10.552 1.00 88.25 125 LYS A O 1
ATOM 1040 N N . GLU A 1 126 ? 0.149 6.262 -8.497 1.00 90.12 126 GLU A N 1
ATOM 1041 C CA . GLU A 1 126 ? 1.056 7.276 -7.951 1.00 90.12 126 GLU A CA 1
ATOM 1042 C C . GLU A 1 126 ? 2.386 6.711 -7.451 1.00 90.12 126 GLU A C 1
ATOM 1044 O O . GLU A 1 126 ? 3.415 7.387 -7.541 1.00 90.12 126 GLU A O 1
ATOM 1049 N N . PHE A 1 127 ? 2.387 5.485 -6.924 1.00 91.75 127 PHE A N 1
ATOM 1050 C CA . PHE A 1 127 ? 3.518 4.942 -6.171 1.00 91.75 127 PHE A CA 1
ATOM 1051 C C . PHE A 1 127 ? 4.092 3.640 -6.734 1.00 91.75 127 PHE A C 1
ATOM 1053 O O . PHE A 1 127 ? 5.204 3.281 -6.342 1.00 91.75 127 PHE A O 1
ATOM 1060 N N . GLU A 1 128 ? 3.420 2.948 -7.657 1.00 92.25 128 GLU A N 1
ATOM 1061 C CA . GLU A 1 128 ? 3.983 1.788 -8.364 1.00 92.25 128 GLU A CA 1
ATOM 1062 C C . GLU A 1 128 ? 4.469 2.182 -9.767 1.00 92.25 128 GLU A C 1
ATOM 1064 O O . GLU A 1 128 ? 4.003 3.154 -10.367 1.00 92.25 128 GLU A O 1
ATOM 1069 N N . PHE A 1 129 ? 5.452 1.445 -10.288 1.00 93.38 129 PHE A N 1
ATOM 1070 C CA . PHE A 1 129 ? 5.873 1.620 -11.673 1.00 93.38 129 PHE A CA 1
ATOM 1071 C C . PHE A 1 129 ? 4.870 0.962 -12.618 1.00 93.38 129 PHE A C 1
ATOM 1073 O O . PHE A 1 129 ? 4.592 -0.232 -12.509 1.00 93.38 129 PHE A O 1
ATOM 1080 N N . ASN A 1 130 ? 4.370 1.731 -13.577 1.00 91.50 130 ASN A N 1
ATOM 1081 C CA . ASN A 1 130 ? 3.488 1.266 -14.635 1.00 91.50 130 ASN A CA 1
ATOM 1082 C C . ASN A 1 130 ? 4.259 1.076 -15.952 1.00 91.50 130 ASN A C 1
ATOM 1084 O O . ASN A 1 130 ? 5.448 1.387 -16.066 1.00 91.50 130 ASN A O 1
ATOM 1088 N N . LEU A 1 131 ? 3.572 0.558 -16.972 1.00 93.38 131 LEU A N 1
ATOM 1089 C CA . LEU A 1 131 ? 4.175 0.295 -18.278 1.00 93.38 131 LEU A CA 1
ATOM 1090 C C . LEU A 1 131 ? 4.798 1.546 -18.920 1.00 93.38 131 LEU A C 1
ATOM 1092 O O . LEU A 1 131 ? 5.846 1.448 -19.557 1.00 93.38 131 LEU A O 1
ATOM 1096 N N . GLU A 1 132 ? 4.184 2.717 -18.756 1.00 92.06 132 GLU A N 1
ATOM 1097 C CA . GLU A 1 132 ? 4.703 3.970 -19.308 1.00 92.06 132 GLU A CA 1
ATOM 1098 C C . GLU A 1 132 ? 6.028 4.365 -18.654 1.00 92.06 132 GLU A C 1
ATOM 1100 O O . GLU A 1 132 ? 6.952 4.762 -19.365 1.00 92.06 132 GLU A O 1
ATOM 1105 N N . ASP A 1 133 ? 6.164 4.178 -17.336 1.00 93.94 133 ASP A N 1
ATOM 1106 C CA . ASP A 1 133 ? 7.423 4.412 -16.620 1.00 93.94 133 ASP A CA 1
ATOM 1107 C C . ASP A 1 133 ? 8.535 3.486 -17.149 1.00 93.94 133 ASP A C 1
ATOM 1109 O O . ASP A 1 133 ? 9.661 3.920 -17.410 1.00 93.94 133 ASP A O 1
ATOM 1113 N N . TYR A 1 134 ? 8.216 2.204 -17.358 1.00 95.81 134 TYR A N 1
ATOM 1114 C CA . TYR A 1 134 ? 9.144 1.221 -17.925 1.00 95.81 134 TYR A CA 1
ATOM 1115 C C . TYR A 1 134 ? 9.546 1.570 -19.366 1.00 95.81 134 TYR A C 1
ATOM 1117 O O . TYR A 1 134 ? 10.733 1.529 -19.703 1.00 95.81 134 TYR A O 1
ATOM 1125 N N . LEU A 1 135 ? 8.591 1.986 -20.202 1.00 95.56 135 LEU A N 1
ATOM 1126 C CA . LEU A 1 135 ? 8.846 2.432 -21.574 1.00 95.56 135 LEU A CA 1
ATOM 1127 C C . LEU A 1 135 ? 9.693 3.706 -21.616 1.00 95.56 135 LEU A C 1
ATOM 1129 O O . LEU A 1 135 ? 10.598 3.815 -22.447 1.00 95.56 135 LEU A O 1
ATOM 1133 N N . ALA A 1 136 ? 9.425 4.674 -20.740 1.00 94.50 136 ALA A N 1
ATOM 1134 C CA . ALA A 1 136 ? 10.211 5.898 -20.630 1.00 94.50 136 ALA A CA 1
ATOM 1135 C C . ALA A 1 136 ? 11.661 5.581 -20.239 1.00 94.50 136 ALA A C 1
ATOM 1137 O O . ALA A 1 136 ? 12.601 6.038 -20.898 1.00 94.50 136 ALA A O 1
ATOM 1138 N N . ALA A 1 137 ? 11.852 4.715 -19.241 1.00 95.88 137 ALA A N 1
ATOM 1139 C CA . ALA A 1 137 ? 13.172 4.272 -18.818 1.00 95.88 137 ALA A CA 1
ATOM 1140 C C . ALA A 1 137 ? 13.929 3.525 -19.916 1.00 95.88 137 ALA A C 1
ATOM 1142 O O . ALA A 1 137 ? 15.116 3.782 -20.149 1.00 95.88 137 ALA A O 1
ATOM 1143 N N . TYR A 1 138 ? 13.231 2.660 -20.647 1.00 96.19 138 TYR A N 1
ATOM 1144 C CA . TYR A 1 138 ? 13.783 1.974 -21.801 1.00 96.19 138 TYR A CA 1
ATOM 1145 C C . TYR A 1 138 ? 14.213 2.947 -22.911 1.00 96.19 138 TYR A C 1
ATOM 1147 O O . TYR A 1 138 ? 15.338 2.857 -23.403 1.00 96.19 138 TYR A O 1
ATOM 1155 N N . ARG A 1 139 ? 13.363 3.917 -23.279 1.00 94.69 139 ARG A N 1
ATOM 1156 C CA . ARG A 1 139 ? 13.658 4.921 -24.320 1.00 94.69 139 ARG A CA 1
ATOM 1157 C C . ARG A 1 139 ? 14.895 5.753 -23.983 1.00 94.69 139 ARG A C 1
ATOM 1159 O O . ARG A 1 139 ? 15.733 5.957 -24.860 1.00 94.69 139 ARG A O 1
ATOM 1166 N N . ILE A 1 140 ? 15.042 6.175 -22.724 1.00 94.56 140 ILE A N 1
ATOM 1167 C CA . ILE A 1 140 ? 16.248 6.874 -22.254 1.00 94.56 140 ILE A CA 1
ATOM 1168 C C . ILE A 1 140 ? 17.479 5.971 -22.352 1.00 94.56 140 ILE A C 1
ATOM 1170 O O . ILE A 1 140 ? 18.526 6.405 -22.821 1.00 94.56 140 ILE A O 1
ATOM 1174 N N . SER A 1 141 ? 17.383 4.701 -21.960 1.00 94.38 141 SER A N 1
ATOM 1175 C CA . SER A 1 141 ? 18.517 3.782 -22.089 1.00 94.38 141 SER A CA 1
ATOM 1176 C C . SER A 1 141 ? 18.908 3.542 -23.554 1.00 94.38 141 SER A C 1
ATOM 1178 O O . SER A 1 141 ? 20.094 3.556 -23.894 1.00 94.38 141 SER A O 1
ATOM 1180 N N . LYS A 1 142 ? 17.915 3.394 -24.440 1.00 93.75 142 LYS A N 1
ATOM 1181 C CA . LYS A 1 142 ? 18.100 3.194 -25.882 1.00 93.75 142 LYS A CA 1
ATOM 1182 C C . LYS A 1 142 ? 18.744 4.400 -26.561 1.00 93.75 142 LYS A C 1
ATOM 1184 O O . LYS A 1 142 ? 19.623 4.202 -27.390 1.00 93.75 142 LYS A O 1
ATOM 1189 N N . SER A 1 143 ? 18.383 5.632 -26.191 1.00 94.50 143 SER A N 1
ATOM 1190 C CA . SER A 1 143 ? 18.992 6.839 -26.779 1.00 94.50 143 SER A CA 1
ATOM 1191 C C . SER A 1 143 ? 20.493 6.977 -26.484 1.00 94.50 143 SER A C 1
ATOM 1193 O O . SER A 1 143 ? 21.204 7.650 -27.227 1.00 94.50 143 SER A O 1
ATOM 1195 N N . HIS A 1 144 ? 20.992 6.292 -25.449 1.00 92.38 144 HIS A N 1
ATOM 1196 C CA . HIS A 1 144 ? 22.410 6.231 -25.081 1.00 92.38 144 HIS A CA 1
ATOM 1197 C C . HIS A 1 144 ? 2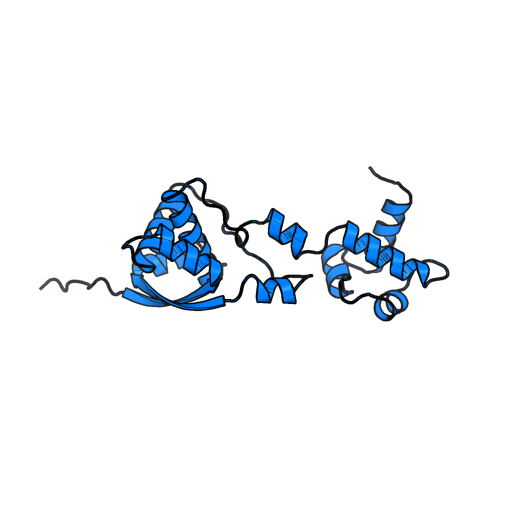3.129 4.973 -25.606 1.00 92.38 144 HIS A C 1
ATOM 1199 O O . HIS A 1 144 ? 24.289 4.734 -25.260 1.00 92.38 144 HIS A O 1
ATOM 1205 N N . SER A 1 145 ? 22.468 4.157 -26.433 1.00 89.62 145 SER A N 1
ATOM 1206 C CA . SER A 1 145 ? 23.024 2.947 -27.040 1.00 89.62 145 SER A CA 1
ATOM 1207 C C . SER A 1 145 ? 23.022 3.048 -28.567 1.00 89.62 145 SER A C 1
ATOM 1209 O O . SER A 1 145 ? 22.122 3.623 -29.168 1.00 89.62 145 SER A O 1
ATOM 1211 N N . LYS A 1 146 ? 24.014 2.437 -29.225 1.00 84.88 146 LYS A N 1
ATOM 1212 C CA . LYS A 1 146 ? 24.027 2.272 -30.694 1.00 84.88 146 LYS A CA 1
ATOM 1213 C C . LYS A 1 146 ? 23.205 1.059 -31.171 1.00 84.88 146 LYS A C 1
ATOM 1215 O O . LYS A 1 146 ? 23.251 0.713 -32.345 1.00 84.88 146 LYS A O 1
ATOM 1220 N N . GLY A 1 147 ? 22.486 0.400 -30.263 1.00 85.94 147 GLY A N 1
ATOM 1221 C CA . GLY A 1 147 ? 21.691 -0.802 -30.509 1.00 85.94 147 GLY A CA 1
ATOM 1222 C C . GLY A 1 147 ? 20.863 -1.162 -29.276 1.00 85.94 147 GLY A C 1
ATOM 1223 O O . GLY A 1 147 ? 20.428 -0.277 -28.539 1.00 85.94 147 GLY A O 1
ATOM 1224 N N . ILE A 1 148 ? 20.682 -2.457 -29.013 1.00 89.81 148 ILE A N 1
ATOM 1225 C CA . ILE A 1 148 ? 19.993 -2.927 -27.805 1.00 89.81 148 ILE A CA 1
ATOM 1226 C C . ILE A 1 148 ? 20.745 -2.427 -26.553 1.00 89.81 148 ILE A C 1
ATOM 1228 O O . ILE A 1 148 ? 21.961 -2.629 -26.456 1.00 89.81 148 ILE A O 1
ATOM 1232 N N . PRO A 1 149 ? 20.083 -1.730 -25.610 1.00 92.31 149 PRO A N 1
ATOM 1233 C CA . PRO A 1 149 ? 20.740 -1.282 -24.389 1.00 92.31 149 PRO A CA 1
ATOM 1234 C C . PRO A 1 149 ? 21.173 -2.477 -23.530 1.00 92.31 149 PRO A C 1
ATOM 1236 O O . PRO A 1 149 ? 20.466 -3.473 -23.422 1.00 92.31 149 PRO A O 1
ATOM 1239 N N . THR A 1 150 ? 22.335 -2.369 -22.885 1.00 94.50 150 THR A N 1
ATOM 1240 C CA . THR A 1 150 ? 22.808 -3.355 -21.897 1.00 94.50 150 THR A CA 1
ATOM 1241 C C . THR A 1 150 ? 22.459 -2.905 -20.478 1.00 94.50 150 THR A C 1
ATOM 1243 O O . THR A 1 150 ? 22.267 -1.710 -20.246 1.00 94.50 150 THR A O 1
ATOM 1246 N N . GLN A 1 151 ? 22.474 -3.822 -19.500 1.00 96.25 151 GLN A N 1
ATOM 1247 C CA . GLN A 1 151 ? 22.279 -3.477 -18.076 1.00 96.25 151 GLN A CA 1
ATOM 1248 C C . GLN A 1 151 ? 23.219 -2.351 -17.621 1.00 96.25 151 GLN A C 1
ATOM 1250 O O . GLN A 1 151 ? 22.803 -1.428 -16.931 1.00 96.25 151 GLN A O 1
ATOM 1255 N N . ARG A 1 152 ? 24.479 -2.375 -18.077 1.00 95.06 152 ARG A N 1
ATOM 1256 C CA . ARG A 1 152 ? 25.471 -1.345 -17.745 1.00 95.06 152 ARG A CA 1
ATOM 1257 C C . ARG A 1 152 ? 25.097 0.032 -18.299 1.00 95.06 152 ARG A C 1
ATOM 1259 O O . ARG A 1 152 ? 25.336 1.038 -17.638 1.00 95.06 152 ARG A O 1
ATOM 1266 N N . ILE A 1 153 ? 24.551 0.086 -19.516 1.00 94.56 153 ILE A N 1
ATOM 1267 C CA . ILE A 1 153 ? 24.076 1.340 -20.120 1.00 94.56 153 ILE A CA 1
ATOM 1268 C C . ILE A 1 153 ? 22.831 1.832 -19.384 1.00 94.56 153 ILE A C 1
ATOM 1270 O O . ILE A 1 153 ? 22.715 3.030 -19.137 1.00 94.56 153 ILE A O 1
ATOM 1274 N N . TYR A 1 154 ? 21.930 0.920 -19.018 1.00 96.19 154 TYR A N 1
ATOM 1275 C CA . TYR A 1 154 ? 20.748 1.240 -18.232 1.00 96.19 154 TYR A CA 1
ATOM 1276 C C . TYR A 1 154 ? 21.121 1.876 -16.895 1.00 96.19 154 TYR A C 1
ATOM 1278 O O . TYR A 1 154 ? 20.786 3.033 -16.669 1.00 96.19 154 TYR A O 1
ATOM 1286 N N . ASP A 1 155 ? 21.901 1.184 -16.064 1.00 94.44 155 ASP A N 1
ATOM 1287 C CA . ASP A 1 155 ? 22.279 1.676 -14.736 1.00 94.44 155 ASP A CA 1
ATOM 1288 C C . ASP A 1 155 ? 23.018 3.013 -14.781 1.00 94.44 155 ASP A C 1
ATOM 1290 O O . ASP A 1 155 ? 22.789 3.870 -13.931 1.00 94.44 155 ASP A O 1
ATOM 1294 N N . LYS A 1 156 ? 23.8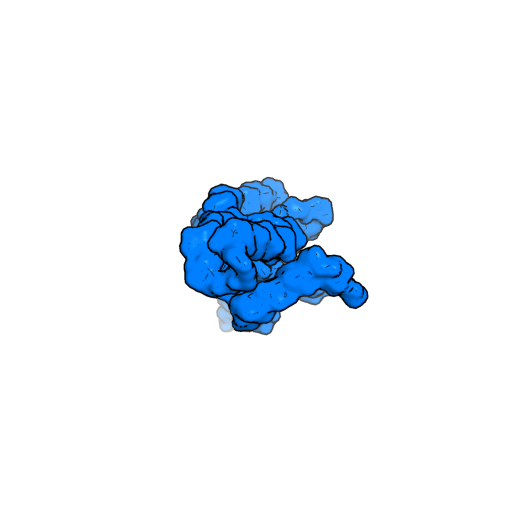77 3.218 -15.788 1.00 94.75 156 LYS A N 1
ATOM 1295 C CA . LYS A 1 156 ? 24.642 4.462 -15.933 1.00 94.75 156 LYS A CA 1
ATOM 1296 C C . LYS A 1 156 ? 23.758 5.678 -16.226 1.00 94.75 156 LYS A C 1
ATOM 1298 O O . LYS A 1 156 ? 24.101 6.774 -15.796 1.00 94.75 156 LYS A O 1
ATOM 1303 N N . ASN A 1 157 ? 22.678 5.503 -16.988 1.00 94.00 157 ASN A N 1
ATOM 1304 C CA . ASN A 1 157 ? 21.861 6.611 -17.499 1.00 94.00 157 ASN A CA 1
ATOM 1305 C C . ASN A 1 157 ? 20.443 6.643 -16.900 1.00 94.00 157 ASN A C 1
ATOM 1307 O O . ASN A 1 157 ? 19.614 7.446 -17.325 1.00 94.00 157 ASN A O 1
ATOM 1311 N N . ARG A 1 158 ? 20.140 5.760 -15.940 1.00 93.56 158 ARG A N 1
ATOM 1312 C CA . ARG A 1 158 ? 18.836 5.686 -15.279 1.00 93.56 158 ARG A CA 1
ATOM 1313 C C . ARG A 1 158 ? 18.579 6.966 -14.481 1.00 93.56 158 ARG A C 1
ATOM 1315 O O . ARG A 1 158 ? 19.389 7.350 -13.639 1.00 93.56 158 ARG A O 1
ATOM 1322 N N . LEU A 1 159 ? 17.421 7.581 -14.705 1.00 91.69 159 LEU A N 1
ATOM 1323 C CA . LEU A 1 159 ? 16.954 8.705 -13.897 1.00 91.69 159 LEU A CA 1
ATOM 1324 C C . LEU A 1 159 ? 16.499 8.234 -12.509 1.00 91.69 159 LEU A C 1
ATOM 1326 O O . LEU A 1 159 ? 16.183 7.062 -12.298 1.00 91.69 159 LEU A O 1
ATOM 1330 N N . ILE A 1 160 ? 16.500 9.137 -11.529 1.00 86.75 160 ILE A N 1
ATOM 1331 C CA . ILE A 1 160 ? 16.214 8.782 -10.131 1.00 86.75 160 ILE A CA 1
ATOM 1332 C C . ILE A 1 160 ? 14.808 8.194 -9.945 1.00 86.75 160 ILE A C 1
ATOM 1334 O O . ILE A 1 160 ? 14.630 7.271 -9.152 1.00 86.75 160 ILE A O 1
ATOM 1338 N N . ASP A 1 161 ? 13.857 8.696 -10.721 1.00 85.31 161 ASP A N 1
ATOM 1339 C CA . ASP A 1 161 ? 12.443 8.349 -10.779 1.00 85.31 161 ASP A CA 1
ATOM 1340 C C . ASP A 1 161 ? 12.139 7.193 -11.739 1.00 85.31 161 ASP A C 1
ATOM 1342 O O . ASP A 1 161 ? 10.983 6.829 -11.891 1.00 85.31 161 ASP A O 1
ATOM 1346 N N . HIS A 1 162 ? 13.151 6.577 -12.356 1.00 92.50 162 HIS A N 1
ATOM 1347 C CA . HIS A 1 162 ? 12.973 5.410 -13.219 1.00 92.50 162 HIS A CA 1
ATOM 1348 C C . HIS A 1 162 ? 13.178 4.081 -12.466 1.00 92.50 162 HIS A C 1
ATOM 1350 O O . HIS A 1 162 ? 14.000 4.020 -11.538 1.00 92.50 162 HIS A O 1
ATOM 1356 N N . PRO A 1 163 ? 12.521 2.984 -12.904 1.00 95.38 163 PRO A N 1
ATOM 1357 C CA . PRO A 1 163 ? 12.645 1.660 -12.294 1.00 95.38 163 PRO A CA 1
ATOM 1358 C C . PRO A 1 163 ? 14.099 1.205 -12.147 1.00 95.38 163 PRO A C 1
ATOM 1360 O O . PRO A 1 163 ? 14.894 1.310 -13.076 1.00 95.38 163 PRO A O 1
ATOM 1363 N N . THR A 1 164 ? 14.489 0.660 -10.998 1.00 95.25 164 THR A N 1
ATOM 1364 C CA . THR A 1 164 ? 15.829 0.061 -10.850 1.00 95.25 164 THR A CA 1
ATOM 1365 C C . THR A 1 164 ? 15.911 -1.302 -11.552 1.00 95.25 164 THR A C 1
ATOM 1367 O O . THR A 1 164 ? 14.881 -1.886 -11.893 1.00 95.25 164 THR A O 1
ATOM 1370 N N . LEU A 1 165 ? 17.111 -1.881 -11.709 1.00 96.12 165 LEU A N 1
ATOM 1371 C CA . LEU A 1 165 ? 17.235 -3.272 -12.177 1.00 96.12 165 LEU A CA 1
ATOM 1372 C C . LEU A 1 165 ? 16.488 -4.267 -11.282 1.00 96.12 165 LEU A C 1
ATOM 1374 O O . LEU A 1 165 ? 16.005 -5.281 -11.776 1.00 96.12 165 LEU A O 1
ATOM 1378 N N . TYR A 1 166 ? 16.377 -3.984 -9.981 1.00 94.69 166 TYR A N 1
ATOM 1379 C CA . TYR A 1 166 ? 15.567 -4.791 -9.075 1.00 94.69 166 TYR A CA 1
ATOM 1380 C C . TYR A 1 166 ? 14.081 -4.723 -9.449 1.00 94.69 166 TYR A C 1
ATOM 1382 O O . TYR A 1 166 ? 13.451 -5.767 -9.594 1.00 94.69 166 TYR A O 1
ATOM 1390 N N . ASN A 1 167 ? 13.540 -3.519 -9.683 1.00 95.00 167 ASN A N 1
ATOM 1391 C CA . ASN A 1 167 ? 12.151 -3.350 -10.130 1.00 95.00 167 ASN A CA 1
ATOM 1392 C C . ASN A 1 167 ? 11.909 -4.064 -11.467 1.00 95.00 167 ASN A C 1
ATOM 1394 O O . ASN A 1 167 ? 10.937 -4.799 -11.603 1.00 95.00 167 ASN A O 1
ATOM 1398 N N . ILE A 1 168 ? 12.842 -3.926 -12.415 1.00 96.44 168 ILE A N 1
ATOM 1399 C CA . ILE A 1 168 ? 12.780 -4.611 -13.710 1.00 96.44 168 ILE A CA 1
ATOM 1400 C C . ILE A 1 168 ? 12.732 -6.130 -13.538 1.00 96.44 168 ILE A C 1
ATOM 1402 O O . ILE A 1 168 ? 11.866 -6.777 -14.113 1.00 96.44 168 ILE A O 1
ATOM 1406 N N . ARG A 1 169 ? 13.628 -6.716 -12.739 1.00 95.56 169 ARG A N 1
ATOM 1407 C CA . ARG A 1 169 ? 13.650 -8.172 -12.519 1.00 95.56 169 ARG A CA 1
ATOM 1408 C C . ARG A 1 169 ? 12.401 -8.663 -11.793 1.00 95.56 169 ARG A C 1
ATOM 1410 O O . ARG A 1 169 ? 11.940 -9.758 -12.072 1.00 95.56 169 ARG A O 1
ATOM 1417 N N . LYS A 1 170 ? 11.839 -7.856 -10.893 1.00 93.12 170 LYS A N 1
ATOM 1418 C CA . LYS A 1 170 ? 10.570 -8.168 -10.230 1.00 93.12 170 LYS A CA 1
ATOM 1419 C C . LYS A 1 170 ? 9.399 -8.199 -11.222 1.00 93.12 170 LYS A C 1
ATOM 1421 O O .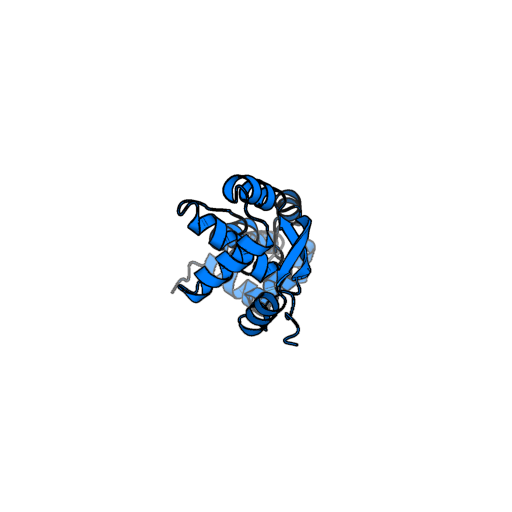 LYS A 1 170 ? 8.535 -9.054 -11.085 1.00 93.12 170 LYS A O 1
ATOM 1426 N N . ALA A 1 171 ? 9.365 -7.284 -12.193 1.00 93.38 171 ALA A N 1
ATOM 1427 C CA . ALA A 1 171 ? 8.258 -7.162 -13.146 1.00 93.38 171 ALA A CA 1
ATOM 1428 C C . ALA A 1 171 ? 8.393 -8.060 -14.392 1.00 93.38 171 ALA A C 1
ATOM 1430 O O . ALA A 1 171 ? 7.387 -8.533 -14.908 1.00 93.38 171 ALA A O 1
ATOM 1431 N N . TYR A 1 172 ? 9.618 -8.301 -14.865 1.00 96.44 172 TYR A N 1
ATOM 1432 C CA . TYR A 1 172 ? 9.901 -8.974 -16.142 1.00 96.44 172 TYR A CA 1
ATOM 1433 C C . TYR A 1 172 ? 10.861 -10.165 -16.003 1.00 96.44 172 TYR A C 1
ATOM 1435 O O . TYR A 1 172 ? 11.404 -10.607 -17.002 1.00 96.44 172 TYR A O 1
ATOM 1443 N N . ASN A 1 173 ? 11.140 -10.650 -14.786 1.00 96.44 173 ASN A N 1
ATOM 1444 C CA . ASN A 1 173 ? 12.112 -11.708 -14.435 1.00 96.44 173 ASN A CA 1
ATOM 1445 C C . ASN A 1 173 ? 13.589 -11.377 -14.715 1.00 96.44 173 ASN A C 1
ATOM 1447 O O . ASN A 1 173 ? 14.462 -11.594 -13.870 1.00 96.44 173 ASN A O 1
ATOM 1451 N N . SER A 1 174 ? 13.902 -10.819 -15.883 1.00 96.88 174 SER A N 1
ATOM 1452 C CA . SER A 1 174 ? 15.254 -10.493 -16.316 1.00 96.88 174 SER A CA 1
ATOM 1453 C C . SER A 1 174 ? 15.304 -9.170 -17.084 1.00 96.88 174 SER A C 1
ATOM 1455 O O . SER A 1 174 ? 14.310 -8.666 -17.601 1.00 96.88 174 SER A O 1
ATOM 1457 N N . PHE A 1 175 ? 16.497 -8.572 -17.169 1.00 97.25 175 PHE A N 1
ATOM 1458 C CA . PHE A 1 175 ? 16.675 -7.368 -17.989 1.00 97.25 175 PHE A CA 1
ATOM 1459 C C . PHE A 1 175 ? 16.528 -7.662 -19.489 1.00 97.25 175 PHE A C 1
ATOM 1461 O O . PHE A 1 175 ? 16.123 -6.779 -20.235 1.00 97.25 175 PHE A O 1
ATOM 1468 N N . SER A 1 176 ? 16.863 -8.883 -19.928 1.00 96.44 176 SER A N 1
ATOM 1469 C CA . SER A 1 176 ? 16.695 -9.286 -21.330 1.00 96.44 176 SER A CA 1
ATOM 1470 C C . SER A 1 176 ? 15.217 -9.332 -21.697 1.00 96.44 176 SER A C 1
ATOM 1472 O O . SER A 1 176 ? 14.824 -8.685 -22.656 1.00 96.44 176 SER A O 1
ATOM 1474 N N . GLU A 1 177 ? 14.396 -9.995 -20.877 1.00 97.44 177 GLU A N 1
ATOM 1475 C CA . GLU A 1 177 ? 12.940 -10.044 -21.070 1.00 97.44 177 GLU A CA 1
ATOM 1476 C C . GLU A 1 177 ? 12.314 -8.649 -21.057 1.00 97.44 177 GLU A C 1
ATOM 1478 O O . GLU A 1 177 ? 11.469 -8.348 -21.892 1.00 97.44 177 GLU A O 1
ATOM 1483 N N . PHE A 1 178 ? 12.775 -7.759 -20.173 1.00 97.62 178 PHE A N 1
ATOM 1484 C CA . PHE A 1 178 ? 12.366 -6.357 -20.206 1.00 97.62 178 PHE A CA 1
ATOM 1485 C C . PHE A 1 178 ? 12.685 -5.686 -21.546 1.00 97.62 178 PHE A C 1
ATOM 1487 O O . PHE A 1 178 ? 11.817 -5.053 -22.136 1.00 97.62 178 PHE A O 1
ATOM 1494 N N . VAL A 1 179 ? 13.913 -5.818 -22.051 1.00 96.50 179 VAL A N 1
ATOM 1495 C CA . VAL A 1 179 ? 14.301 -5.247 -23.349 1.00 96.50 179 VAL A CA 1
ATOM 1496 C C . VAL A 1 179 ? 13.444 -5.813 -24.482 1.00 96.50 179 VAL A C 1
ATOM 1498 O O . VAL A 1 179 ? 12.968 -5.039 -25.315 1.00 96.50 179 VAL A O 1
ATOM 1501 N N . ASP A 1 180 ? 13.251 -7.132 -24.509 1.00 95.44 180 ASP A N 1
ATOM 1502 C CA . ASP A 1 180 ? 12.473 -7.823 -25.537 1.00 95.44 180 ASP A CA 1
ATOM 1503 C C . ASP A 1 180 ? 11.014 -7.347 -25.528 1.00 95.44 180 ASP A C 1
ATOM 1505 O O . ASP A 1 180 ? 10.454 -7.023 -26.579 1.00 95.44 180 ASP A O 1
ATOM 1509 N N . GLU A 1 181 ? 10.425 -7.210 -24.339 1.00 95.81 181 GLU A N 1
ATOM 1510 C CA . GLU A 1 181 ? 9.064 -6.715 -24.155 1.00 95.81 181 GLU A CA 1
ATOM 1511 C C . GLU A 1 181 ? 8.913 -5.259 -24.614 1.00 95.81 181 GLU A C 1
ATOM 1513 O O . GLU A 1 181 ? 7.991 -4.929 -25.362 1.00 95.81 181 GLU A O 1
ATOM 1518 N N . MET A 1 182 ? 9.848 -4.380 -24.241 1.00 96.12 182 MET A N 1
ATOM 1519 C CA . MET A 1 182 ? 9.803 -2.975 -24.654 1.00 96.12 182 MET A CA 1
ATOM 1520 C C . MET A 1 182 ? 9.995 -2.813 -26.170 1.00 96.12 182 MET A C 1
ATOM 1522 O O . MET A 1 182 ? 9.308 -2.003 -26.795 1.00 96.12 182 MET A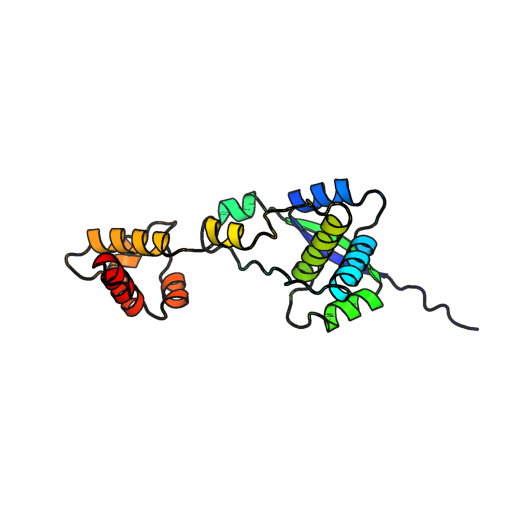 O 1
ATOM 1526 N N . GLU A 1 183 ? 10.895 -3.583 -26.791 1.00 94.19 183 GLU A N 1
ATOM 1527 C CA . GLU A 1 183 ? 11.069 -3.600 -28.252 1.00 94.19 183 GLU A CA 1
ATOM 1528 C C . GLU A 1 183 ? 9.813 -4.106 -28.967 1.00 94.19 183 GLU A C 1
ATOM 1530 O O . GLU A 1 183 ? 9.421 -3.538 -29.990 1.00 94.19 183 GLU A O 1
ATOM 1535 N N . ARG A 1 184 ? 9.165 -5.150 -28.434 1.00 93.31 184 ARG A N 1
ATOM 1536 C CA . ARG A 1 184 ? 7.909 -5.693 -28.968 1.00 93.31 184 ARG A CA 1
ATOM 1537 C C . ARG A 1 184 ? 6.809 -4.634 -28.974 1.00 93.31 184 ARG A C 1
ATOM 1539 O O . ARG A 1 184 ? 6.200 -4.393 -30.018 1.00 93.31 184 ARG A O 1
ATOM 1546 N N . ILE A 1 185 ? 6.621 -3.951 -27.846 1.00 93.19 185 ILE A N 1
ATOM 1547 C CA . ILE A 1 185 ? 5.621 -2.888 -27.689 1.00 93.19 185 ILE A CA 1
ATOM 1548 C C . ILE A 1 185 ? 5.901 -1.719 -28.641 1.00 93.19 185 ILE A C 1
ATOM 1550 O O . ILE A 1 185 ? 5.000 -1.251 -29.335 1.00 93.19 185 ILE A O 1
ATOM 1554 N N . LEU A 1 186 ? 7.154 -1.257 -28.732 1.00 88.44 186 LEU A N 1
ATOM 1555 C CA . LEU A 1 186 ? 7.515 -0.125 -29.596 1.00 88.44 186 LEU A CA 1
ATOM 1556 C C . LEU A 1 186 ? 7.378 -0.425 -31.093 1.00 88.44 186 LEU A C 1
ATOM 1558 O O . LEU A 1 186 ? 7.186 0.502 -31.877 1.00 88.44 186 LEU A O 1
ATOM 1562 N N . LYS A 1 187 ? 7.462 -1.695 -31.497 1.00 88.44 187 LYS A N 1
ATOM 1563 C CA . LYS A 1 187 ? 7.231 -2.133 -32.882 1.00 88.44 187 LYS A CA 1
ATOM 1564 C C . LYS A 1 187 ? 5.744 -2.278 -33.230 1.00 88.44 187 LYS A C 1
ATOM 1566 O O . LYS A 1 187 ? 5.435 -2.642 -34.360 1.00 88.44 187 LYS A O 1
ATOM 1571 N N . GLY A 1 188 ? 4.835 -1.991 -32.294 1.00 75.31 188 GLY A N 1
ATOM 1572 C CA . GLY A 1 188 ? 3.390 -2.082 -32.511 1.00 75.31 188 GLY A CA 1
ATOM 1573 C C . GLY A 1 188 ? 2.867 -3.517 -32.608 1.00 75.31 188 GLY A C 1
ATOM 1574 O O . GLY A 1 188 ? 1.767 -3.728 -33.110 1.00 75.31 188 GLY A O 1
ATOM 1575 N N . ALA A 1 189 ? 3.636 -4.505 -32.144 1.00 57.44 189 ALA A N 1
ATOM 1576 C CA . ALA A 1 189 ? 3.204 -5.896 -32.108 1.00 57.44 189 ALA A CA 1
ATOM 1577 C C . ALA A 1 189 ? 2.346 -6.138 -30.856 1.00 57.44 189 ALA A C 1
ATOM 1579 O O . ALA A 1 189 ? 2.845 -6.612 -29.834 1.00 57.44 189 ALA A O 1
ATOM 1580 N N . PHE A 1 190 ? 1.062 -5.785 -30.932 1.00 50.94 190 PHE A N 1
ATOM 1581 C CA . PHE A 1 190 ? 0.061 -6.214 -29.955 1.00 50.94 190 PHE A CA 1
ATOM 1582 C C . PHE A 1 190 ? -0.673 -7.463 -30.461 1.00 50.94 190 PHE A C 1
ATOM 1584 O O . PHE A 1 190 ? -0.937 -7.585 -31.658 1.00 50.94 190 PHE A O 1
ATOM 1591 N N . PHE A 1 191 ? -0.942 -8.385 -29.532 1.00 42.66 191 PHE A N 1
ATOM 1592 C CA . PHE A 1 191 ? -1.924 -9.461 -29.679 1.00 42.66 191 PHE A CA 1
ATOM 1593 C C . PHE A 1 191 ? -3.316 -8.922 -29.356 1.00 42.66 191 PHE A C 1
ATOM 1595 O O . PHE A 1 191 ? -3.397 -8.078 -28.432 1.00 42.66 191 PHE A O 1
#

Sequence (191 aa):
MRRDIKNVSLQQPLNIPISFYEELKKLKGKNTLGAAVVEGLLLYKSNPVKIEMFPAPEKNKELYKTKYKLFHTSFSISITALEEIDNLFPDLEMNTVINNLLYLYCQSIDPSFKYDYFDRDYFQKEFEFNLEDYLAAYRISKSHSKGIPTQRIYDKNRLIDHPTLYNIRKAYNSFSEFVDEMERILKGAFF